Protein 7X4P (pdb70)

CATH classification: 3.30.460.10

Foldseek 3Di:
DPDDLVVLLVLLDQADAPPVCQQPLQQVLLVVLQVVQVVCVPWDWDKAWFDCVLQSLDRYNPDATEIETETEVFAAEDAAPPDDQVLQPHDNGPADQVRVVVSSVVSLCVRANPVQWDAAFAFIFGDHPPSPHTHTYGYWYKYFYCHVVVDSHNVDGQIWTWHATPVRHIDIGRRVLLNVLSVVLCVVQVNVLSSLLSSLVVLQVVCVVVVLDDDPLCDSQLSSQLSSPPDSCLRNVDDGPVSSLVVSLVVLLVCLVVVVLQCRPRSSSPGRSADDPRSDHSVNVNVSSVSSCVVVPPVQDDVNDD

Sequence (306 aa):
SKFSESTLSGWTKPASVTEEDRIENTISMIKSAIKNDNNFDNLVYEVFVQGSYGNNTNVRTNSDIDVNIMLTSTFYSKYPEGKTNSDYGFTDGTITYNEYKNLILTALTNKFGTGNVTVGNKSIKITSNSYRVEADCIPSLLYRNYEYENSSSPNNYIEGIKYFASDNTSVVNYPKVHINNGIEKNNQTHKNYKRLVRVIKRLRNKMTAENHFTNENITSFLIECLIWNVPNNYINDYDTWDETIKQTLIFIKSSINDNSYKNWTEVSGMFYLFHNNRKWTSDDVSSFVNSLWSFMEYLEHHHHHH

InterPro domains:
  IPR006116 2-5OAS/ClassI-CCAase, nucleotidyltransferase domain [cd05400] (22-182)
  IPR043519 Nucleotidyltransferase superfamily [G3DSA:3.30.460.10] (17-146)
  IPR043519 Nucleotidyltransferase superfamily [SSF81301] (21-82)
  IPR058909 cGAS/DncV-like nucleotidyltransferase, C-terminal helical domain [PF26305] (181-297)

Solvent-accessible surface area: 15488 Å² total; per-residue (Å²): 48,97,32,63,66,93,51,0,46,30,57,6,129,87,15,88,91,96,64,157,58,31,58,118,20,1,26,55,39,0,99,28,8,0,123,103,22,115,98,5,95,143,33,90,53,64,13,29,20,23,31,28,28,19,5,99,0,16,19,126,46,135,20,51,0,37,0,0,0,0,0,23,54,9,43,52,32,88,37,19,173,77,106,80,42,91,84,15,70,50,97,137,36,121,22,76,17,94,93,0,24,76,44,0,36,69,2,0,46,119,43,10,28,111,71,56,22,86,73,32,69,111,27,0,77,0,46,2,138,105,87,116,0,70,0,30,0,8,2,0,2,8,24,33,7,1,69,120,108,115,7,100,55,59,135,70,55,33,45,1,2,41,13,55,2,64,84,118,74,69,20,36,55,6,14,62,33,14,26,92,36,1,77,95,16,23,111,85,0,136,133,36,0,13,79,0,0,14,0,4,5,45,0,39,50,55,0,58,76,91,138,74,34,80,38,139,43,5,35,41,76,0,0,8,0,3,2,52,25,0,52,41,66,54,4,60,93,69,146,56,32,32,52,5,0,64,34,0,4,75,36,5,108,57,4,17,104,89,81,46,24,119,113,23,29,11,0,4,23,26,75,119,0,19,86,145,130,49,119,15,72,27,109,19,0,28,49,3,3,71,18,0,78,56,10,0,28,24,141,119,60,144,135,143,130,181

B-factor: mean 18.98, std 13.13, range [3.97, 103.16]

Radius of gyration: 21.41 Å; Cα contacts (8 Å, |Δi|>4): 470; chains: 1; bounding box: 50×54×54 Å

Secondary structure (DSSP, 8-state):
--S-HHHHHHTTSPPP-TTSSHHHHHHHHHHHHHHT-GGGTT--EEEEEEHHHHHT----TTSPEEEEEEEEEEEEEE--TT--GGGGT--S-SS-HHHHHHHHHHHHHHHH-GGGEEE-SS-EEEEETTTTEEEEEEEEEEEEE-TTTT--STT--EEEEEEE-TT--EEEE-HHHHHHHHHHHHHHTTTHHHHHHHHHHHHHHHHHHTTS---TT--HHHHHHHHHTS-THHHHS-S-HHHHHHHHHHHHHHHHHTSGGGGPBPTTSSSBSS-TTSSS-HHHHHHHHHHHHHHHTSSPPGGG--

Nearest PDB structures (foldseek):
  7x4p-assembly1_A  TM=1.003E+00  e=6.852E-59  Enterococcus faecalis
  7x4g-assembly1_A  TM=9.452E-01  e=1.200E-32  Cecembia lonarensis
  7x4t-assembly2_B  TM=9.455E-01  e=2.014E-26  Legionella pneumophila
  7x4f-assembly1_A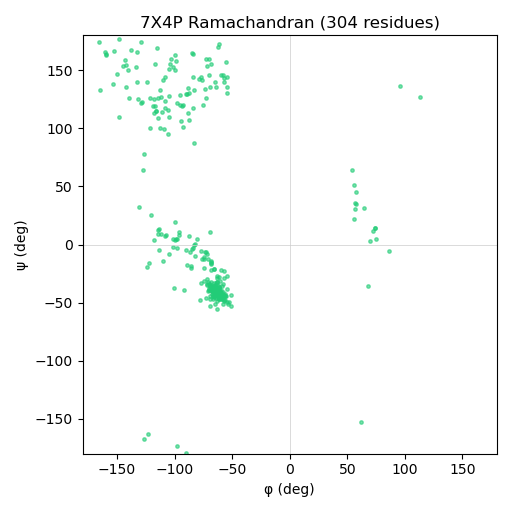  TM=9.515E-01  e=3.283E-26  Legionella pneumophila
  6e0n-assembly1_A  TM=8.985E-01  e=2.908E-23  Elizabethkingia meningoseptica ATCC 13253 = NBRC 12535

Structure (mmCIF, N/CA/C/O backbone):
data_7X4P
#
_entry.id   7X4P
#
_cell.length_a   41.332
_cell.length_b   56.777
_cell.length_c   64.780
_cell.angle_alpha   90.000
_cell.angle_beta   97.242
_cell.angle_gamma   90.000
#
_symmetry.space_group_name_H-M   'P 1 21 1'
#
loop_
_entity.id
_entity.type
_entity.pdbx_description
1 polymer EfCdnE
2 non-polymer "URIDINE 5'-TRIPHOSPHATE"
3 non-polymer "URIDINE-5'-MONOPHOSPHATE"
4 non-polymer 'MAGNESIUM ION'
5 water water
#
loop_
_atom_site.group_PDB
_atom_site.id
_atom_site.type_symbol
_atom_site.label_atom_id
_atom_site.label_alt_id
_atom_site.label_comp_id
_atom_site.label_asym_id
_atom_site.label_entity_id
_atom_site.label_seq_id
_atom_site.pdbx_PDB_ins_code
_atom_site.Cartn_x
_atom_site.Cartn_y
_atom_site.Cartn_z
_atom_site.occupancy
_atom_site.B_iso_or_equiv
_atom_site.auth_seq_id
_atom_site.auth_comp_id
_atom_site.auth_asym_id
_atom_site.auth_atom_id
_atom_site.pdbx_PDB_model_num
ATOM 1 N N . SER A 1 2 ? -17.23371 -9.25066 -0.73411 1.000 26.97015 2 SER A N 1
ATOM 2 C CA . SER A 1 2 ? -16.56759 -10.05096 0.28885 1.000 12.67297 2 SER A CA 1
ATOM 3 C C . SER A 1 2 ? -17.54446 -11.06764 0.90699 1.000 20.48109 2 SER A C 1
ATOM 4 O O . SER A 1 2 ? -18.74190 -11.08641 0.60637 1.000 26.91089 2 SER A O 1
ATOM 7 N N . LYS A 1 3 ? -17.02938 -11.88134 1.81710 1.000 19.11995 3 LYS A N 1
ATOM 8 C CA . LYS A 1 3 ? -17.89454 -12.82694 2.49227 1.000 16.45282 3 LYS A CA 1
ATOM 9 C C . LYS A 1 3 ? -18.64653 -12.23535 3.68581 1.000 19.16002 3 LYS A C 1
ATOM 10 O O . LYS A 1 3 ? -19.43438 -12.96079 4.32645 1.000 20.85590 3 LYS A O 1
ATOM 16 N N . PHE A 1 4 ? -18.46429 -10.95997 4.00897 1.000 17.58254 4 PHE A N 1
ATOM 17 C CA . PHE A 1 4 ? -19.15085 -10.37132 5.15253 1.000 16.09992 4 PHE A CA 1
ATOM 18 C C . PHE A 1 4 ? -20.20725 -9.38187 4.70973 1.000 19.70101 4 PHE A C 1
ATOM 19 O O . PHE A 1 4 ? -20.00375 -8.62021 3.75757 1.000 19.77711 4 PHE A O 1
ATOM 27 N N . SER A 1 5 ? -21.33067 -9.39381 5.41981 1.000 20.13820 5 SER A N 1
ATOM 28 C CA . SER A 1 5 ? -22.41006 -8.47676 5.11383 1.000 22.84331 5 SER A CA 1
ATOM 29 C C . SER A 1 5 ? -22.02819 -7.04752 5.47542 1.000 18.34120 5 SER A C 1
ATOM 30 O O . SER A 1 5 ? -21.13065 -6.77896 6.27725 1.000 15.39967 5 SER A O 1
ATOM 33 N N . GLU A 1 6 ? -22.74225 -6.11690 4.86860 1.000 19.12396 6 GLU A N 1
ATOM 34 C CA . GLU A 1 6 ? -22.51972 -4.71726 5.15026 1.000 16.97651 6 GLU A CA 1
ATOM 35 C C . GLU A 1 6 ? -22.84409 -4.39313 6.60570 1.000 14.86176 6 GLU A C 1
ATOM 36 O O . GLU A 1 6 ? -22.14721 -3.59691 7.24741 1.000 16.78780 6 GLU A O 1
ATOM 42 N N . SER A 1 7 ? -23.85309 -5.06092 7.17674 1.000 18.05560 7 SER A N 1
ATOM 43 C CA . SER A 1 7 ? -24.15784 -4.87156 8.59370 1.000 15.03728 7 SER A CA 1
ATOM 44 C C . SER A 1 7 ? -23.00596 -5.33711 9.49117 1.000 15.17644 7 SER A C 1
ATOM 45 O O . SER A 1 7 ? -22.65906 -4.66951 10.48363 1.000 14.96218 7 SER A O 1
ATOM 48 N N . THR A 1 8 ? -22.41254 -6.49218 9.16730 1.000 14.14933 8 THR A N 1
ATOM 49 C CA . THR A 1 8 ? -21.29163 -7.01792 9.94701 1.000 14.24378 8 THR A CA 1
ATOM 50 C C . THR A 1 8 ? -20.09034 -6.08315 9.88191 1.000 9.88632 8 THR A C 1
ATOM 51 O O . THR A 1 8 ? -19.49285 -5.72109 10.91208 1.000 11.66372 8 THR A O 1
ATOM 55 N N . LEU A 1 9 ? -19.73116 -5.67108 8.66839 1.000 11.38023 9 LEU A N 1
ATOM 56 C CA . LEU A 1 9 ? -18.60878 -4.75103 8.51019 1.000 10.09191 9 LEU A CA 1
ATOM 57 C C . LEU A 1 9 ? -18.85298 -3.45668 9.27063 1.000 9.69591 9 LEU A C 1
ATOM 58 O O . LEU A 1 9 ? -17.96702 -2.94286 9.98257 1.000 11.23039 9 LEU A O 1
ATOM 63 N N . SER A 1 10 ? -20.06181 -2.90345 9.14844 1.000 11.77474 10 SER A N 1
ATOM 64 C CA . SER A 1 10 ? -20.33245 -1.66203 9.86588 1.000 15.44372 10 SER A CA 1
ATOM 65 C C . SER A 1 10 ? -20.21185 -1.83897 11.36915 1.000 11.63697 10 SER A C 1
ATOM 66 O O . SER A 1 10 ? -19.65955 -0.97228 12.06129 1.000 12.76154 10 SER A O 1
ATOM 70 N N . GLY A 1 11 ? -20.71515 -2.95116 11.91250 1.000 12.85712 11 GLY A N 1
ATOM 71 C CA . GLY A 1 11 ? -20.50575 -3.19897 13.32942 1.000 12.85403 11 GLY A CA 1
ATOM 72 C C . GLY A 1 11 ? -19.03791 -3.14871 13.70586 1.000 11.64143 11 GLY A C 1
ATOM 73 O O . GLY A 1 11 ? -18.66488 -2.59288 14.74094 1.000 11.26364 11 GLY A O 1
ATOM 74 N N . TRP A 1 12 ? -18.17757 -3.67205 12.83152 1.000 8.89887 12 TRP A N 1
ATOM 75 C CA . TRP A 1 12 ? -16.74720 -3.66784 13.11274 1.000 8.66709 12 TRP A CA 1
ATOM 76 C C . TRP A 1 12 ? -16.08307 -2.31008 12.89616 1.000 7.13223 12 TRP A C 1
ATOM 77 O O . TRP A 1 12 ? -14.88639 -2.18978 13.17110 1.000 8.42256 12 TRP A O 1
ATOM 88 N N . THR A 1 13 ? -16.80959 -1.31078 12.37811 1.000 8.02980 13 THR A N 1
ATOM 89 C CA . THR A 1 13 ? -16.27155 0.05944 12.36575 1.000 8.91864 13 THR A CA 1
ATOM 90 C C . THR A 1 13 ? -16.54936 0.83498 13.64351 1.000 11.10786 13 THR A C 1
ATOM 91 O O . THR A 1 13 ? -16.05574 1.96423 13.77092 1.000 9.58555 13 THR A O 1
ATOM 95 N N . LYS A 1 14 ? -17.33954 0.29215 14.57003 1.000 11.32018 14 LYS A N 1
ATOM 96 C CA . LYS A 1 14 ? -17.81071 1.09424 15.68978 1.000 11.13370 14 LYS A CA 1
ATOM 97 C C . LYS A 1 14 ? -16.67143 1.41703 16.65205 1.000 7.92470 14 LYS A C 1
ATOM 98 O O . LYS A 1 14 ? -15.78420 0.59989 16.88700 1.000 9.56785 14 LYS A O 1
ATOM 105 N N . PRO A 1 15 ? -16.69842 2.59324 17.26726 1.000 10.93373 15 PRO A N 1
ATOM 106 C CA . PRO A 1 15 ? -15.78544 2.83989 18.38144 1.000 11.33685 15 PRO A CA 1
ATOM 107 C C . PRO A 1 15 ? -16.02716 1.79799 19.46058 1.000 10.74500 15 PRO A C 1
ATOM 108 O O . PRO A 1 15 ? -17.15597 1.34821 19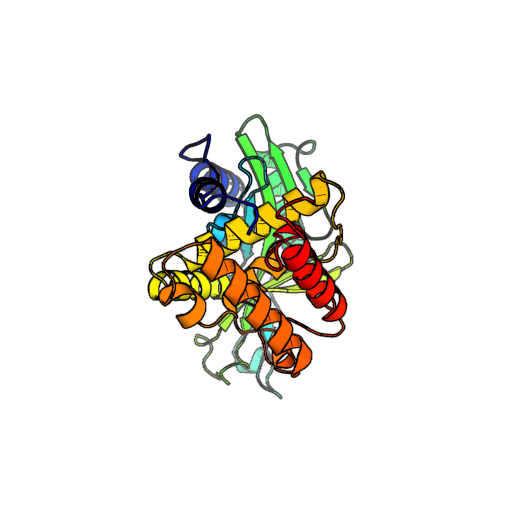.66825 1.000 11.59033 15 PRO A O 1
ATOM 112 N N . ALA A 1 16 ? -14.95408 1.40843 20.14789 1.000 12.27224 16 ALA A N 1
ATOM 113 C CA . ALA A 1 16 ? -15.13108 0.54581 21.30697 1.000 12.66701 16 ALA A CA 1
ATOM 114 C C . ALA A 1 16 ? -16.06099 1.20741 22.31899 1.000 14.65777 16 ALA A C 1
ATOM 115 O O . ALA A 1 16 ? -15.97548 2.41604 22.56521 1.000 15.77683 16 ALA A O 1
ATOM 117 N N . SER A 1 17 ? -16.94113 0.40293 22.92290 1.000 14.93766 17 SER A N 1
ATOM 118 C CA . SER A 1 17 ? -17.80619 0.91476 23.97791 1.000 15.73714 17 SER A CA 1
ATOM 119 C C . SER A 1 17 ? -16.96496 1.44661 25.12544 1.000 18.28585 17 SER A C 1
ATOM 120 O O . SER A 1 17 ? -15.88791 0.92514 25.42629 1.000 18.56003 17 SER A O 1
ATOM 123 N N . VAL A 1 18 ? -17.46180 2.49680 25.76468 1.000 23.94823 18 VAL A N 1
ATOM 124 C CA . VAL A 1 18 ? -16.79827 3.00107 26.95586 1.000 28.15675 18 VAL A CA 1
ATOM 125 C C . VAL A 1 18 ? -17.63607 2.59411 28.15575 1.000 33.32178 18 VAL A C 1
ATOM 126 O O . VAL A 1 18 ? -18.58400 3.29594 28.52229 1.000 48.75638 18 VAL A O 1
ATOM 130 N N . THR A 1 19 ? -17.29034 1.46557 28.78634 1.000 46.51902 19 THR A N 1
ATOM 131 C CA . THR A 1 19 ? -18.04495 1.01647 29.96088 1.000 54.75624 19 THR A CA 1
ATOM 132 C C . THR A 1 19 ? -17.84980 1.91904 31.20050 1.000 55.50903 19 THR A C 1
ATOM 133 O O . THR A 1 19 ? -18.34437 1.50752 32.25418 1.000 48.82279 19 THR A O 1
ATOM 137 N N . GLU A 1 20 ? -17.23328 3.10455 31.12562 1.000 66.47281 20 GLU A N 1
ATOM 138 C CA . GLU A 1 20 ? -16.99753 3.93441 32.29791 1.000 74.67065 20 GLU A CA 1
ATOM 139 C C . GLU A 1 20 ? -17.56046 5.34663 32.21741 1.000 78.23543 20 GLU A C 1
ATOM 140 O O . GLU A 1 20 ? -17.69455 5.98452 33.26798 1.000 87.99401 20 GLU A O 1
ATOM 146 N N . GLU A 1 21 ? -17.86000 5.86014 31.01747 1.000 72.08980 21 GLU A N 1
ATOM 147 C CA . GLU A 1 21 ? -18.35799 7.21893 30.77337 1.000 69.47914 21 GLU A CA 1
ATOM 148 C C . GLU A 1 21 ? -17.31137 8.28584 31.07641 1.000 68.33770 21 GLU A C 1
ATOM 149 O O . GLU A 1 21 ? -17.23787 9.30505 30.38416 1.000 69.83918 21 GLU A O 1
ATOM 155 N N . ASP A 1 22 ? -16.49403 8.06301 32.10075 1.000 57.03912 22 ASP A N 1
ATOM 156 C CA . ASP A 1 22 ? -15.50807 9.04134 32.53570 1.000 68.95952 22 ASP A CA 1
ATOM 157 C C . ASP A 1 22 ? -14.14343 8.38939 32.70527 1.000 57.42888 22 ASP A C 1
ATOM 158 O O . ASP A 1 22 ? -13.36626 8.78161 33.57792 1.000 47.26140 22 ASP A O 1
ATOM 163 N N . ARG A 1 23 ? -13.83977 7.38051 31.88876 1.000 49.04159 23 ARG A N 1
ATOM 164 C CA . ARG A 1 23 ? -12.58540 6.65941 32.07141 1.000 34.21541 23 ARG A CA 1
ATOM 165 C C . ARG A 1 23 ? -11.38748 7.53057 31.71612 1.000 38.11422 23 ARG A C 1
ATOM 166 O O . ARG A 1 23 ? -10.44965 7.65493 32.50842 1.000 34.01059 23 ARG A O 1
ATOM 174 N N . ILE A 1 24 ? -11.39222 8.12363 30.51801 1.000 32.32003 24 ILE A N 1
ATOM 175 C CA . ILE A 1 24 ? -10.33290 9.06038 30.14272 1.000 30.06926 24 ILE A CA 1
ATOM 176 C C . ILE A 1 24 ? -10.22884 10.16857 31.17562 1.000 35.90667 24 ILE A C 1
ATOM 177 O O . ILE A 1 24 ? -9.12926 10.53656 31.61522 1.000 41.37620 24 ILE A O 1
ATOM 182 N N . GLU A 1 25 ? -11.37861 10.70074 31.59147 1.000 24.84824 25 GLU A N 1
ATOM 183 C CA . GLU A 1 25 ? -11.41449 11.81660 32.53205 1.000 39.02435 25 GLU A CA 1
ATOM 184 C C . GLU A 1 25 ? -10.82285 11.42990 33.87978 1.000 27.43076 25 GLU A C 1
ATOM 185 O O . GLU A 1 25 ? -9.91183 12.09617 34.38739 1.000 31.15864 25 GLU A O 1
ATOM 191 N N . ASN A 1 26 ? -11.34978 10.36233 34.48564 1.000 32.60696 26 ASN A N 1
ATOM 192 C CA . ASN A 1 26 ? -10.83761 9.89413 35.76927 1.000 29.01249 26 ASN A CA 1
ATOM 193 C C . ASN A 1 26 ? -9.35778 9.54071 35.68476 1.000 35.94176 26 ASN A C 1
ATOM 194 O O . ASN A 1 26 ? -8.59005 9.84127 36.60437 1.000 27.91067 26 ASN A O 1
ATOM 199 N N . THR A 1 27 ? -8.93760 8.88523 34.60147 1.000 24.39300 27 THR A N 1
ATOM 200 C CA . THR A 1 27 ? -7.54446 8.45895 34.49816 1.000 17.68059 27 THR A CA 1
ATOM 201 C C . THR A 1 27 ? -6.60709 9.65802 34.43933 1.000 19.29167 27 THR A C 1
ATOM 202 O O . THR A 1 27 ? -5.61819 9.72833 35.19500 1.000 21.02796 27 THR A O 1
ATOM 206 N N . ILE A 1 28 ? -6.89280 10.60672 33.53906 1.000 17.90600 28 ILE A N 1
ATOM 207 C CA . ILE A 1 28 ? -6.08002 11.81867 33.48230 1.000 17.26165 28 ILE A CA 1
ATOM 208 C C . ILE A 1 28 ? -6.08617 12.50762 34.83560 1.000 17.33008 28 ILE A C 1
ATOM 209 O O . ILE A 1 28 ? -5.04235 12.96218 35.32189 1.000 16.87029 28 ILE A O 1
ATOM 214 N N . SER A 1 29 ? -7.26070 12.58727 35.47228 1.000 16.58258 29 SER A N 1
ATOM 215 C CA . SER A 1 29 ? -7.38413 13.35653 36.70774 1.000 17.34598 29 SER A CA 1
ATOM 216 C C . SER A 1 29 ? -6.60980 12.71658 37.85970 1.000 21.84713 29 SER A C 1
ATOM 217 O O . SER A 1 29 ? -5.93652 13.42045 38.62534 1.000 16.40089 29 SER A O 1
ATOM 220 N N . MET A 1 30 ? -6.64765 11.38712 37.97171 1.000 17.56784 30 MET A N 1
ATOM 221 C CA . MET A 1 30 ? -5.91609 10.69283 39.02571 1.000 21.13734 30 MET A CA 1
ATOM 222 C C . MET A 1 30 ? -4.40921 10.81126 38.82729 1.000 15.60941 30 MET A C 1
ATOM 223 O O . MET A 1 30 ? -3.65514 11.01027 39.79463 1.000 15.14527 30 MET A O 1
ATOM 228 N N . ILE A 1 31 ? -3.94556 10.66436 37.58810 1.000 13.48750 31 ILE A N 1
ATOM 229 C CA . ILE A 1 31 ? -2.51055 10.80261 37.33957 1.000 11.96121 31 ILE A CA 1
ATOM 230 C C . ILE A 1 31 ? -2.05255 12.23677 37.60001 1.000 13.29915 31 ILE A C 1
ATOM 231 O O . ILE A 1 31 ? -1.01625 12.47034 38.25123 1.000 11.21843 31 ILE A O 1
ATOM 236 N N . LYS A 1 32 ? -2.82719 13.22070 37.11660 1.000 15.29759 32 LYS A N 1
ATOM 237 C CA . LYS A 1 32 ? -2.52929 14.61500 37.42671 1.000 12.96505 32 LYS A CA 1
ATOM 238 C C . LYS A 1 32 ? -2.47798 14.84054 38.92268 1.000 13.37688 32 LYS A C 1
ATOM 239 O O . LYS A 1 32 ? -1.61665 15.57420 39.41263 1.000 13.32673 32 LYS A O 1
ATOM 245 N N . SER A 1 33 ? -3.41416 14.25123 39.66274 1.000 13.04817 33 SER A N 1
ATOM 246 C CA . SER A 1 33 ? -3.45136 14.45735 41.10644 1.000 14.70620 33 SER A CA 1
ATOM 247 C C . SER A 1 33 ? -2.20185 13.89780 41.76512 1.000 14.98063 33 SER A C 1
ATOM 248 O O . SER A 1 33 ? -1.66308 14.49445 42.70540 1.000 11.88639 33 SER A O 1
ATOM 252 N N . ALA A 1 34 ? -1.72240 12.74699 41.28449 1.000 13.31824 34 ALA A N 1
ATOM 253 C CA . ALA A 1 34 ? -0.48949 12.18039 41.81804 1.000 10.88428 34 ALA A CA 1
ATOM 254 C C . ALA A 1 34 ? 0.67421 13.15402 41.67909 1.000 9.58378 34 ALA A C 1
ATOM 255 O O . ALA A 1 34 ? 1.51679 13.25783 42.57847 1.000 11.02722 34 ALA A O 1
ATOM 257 N N . ILE A 1 35 ? 0.74925 13.84415 40.53841 1.000 9.89010 35 ILE A N 1
ATOM 258 C CA . ILE A 1 35 ? 1.87183 14.75305 40.29419 1.000 8.29529 35 ILE A CA 1
ATOM 259 C C . ILE A 1 35 ? 1.68179 16.07448 41.04672 1.000 9.98968 35 ILE A C 1
ATOM 260 O O . ILE A 1 35 ? 2.60678 16.59626 41.68127 1.000 11.41365 35 ILE A O 1
ATOM 265 N N . LYS A 1 36 ? 0.49574 16.66427 40.95508 1.000 9.58531 36 LYS A N 1
ATOM 266 C CA . LYS A 1 36 ? 0.30287 17.99901 41.51894 1.000 12.48533 36 LYS A CA 1
ATOM 267 C C . LYS A 1 36 ? 0.49097 18.00425 43.02639 1.000 14.04729 36 LYS A C 1
ATOM 268 O O . LYS A 1 36 ? 0.98825 18.98518 43.58668 1.000 13.22161 36 LYS A O 1
ATOM 274 N N . ASN A 1 37 ? 0.14573 16.91757 43.70824 1.000 9.63441 37 ASN A N 1
ATOM 275 C CA . ASN A 1 37 ? 0.29985 16.92174 45.15169 1.000 11.94220 37 ASN A CA 1
ATOM 276 C C . ASN A 1 37 ? 1.69780 16.53941 45.59644 1.000 10.02954 37 ASN A C 1
ATOM 277 O O . ASN A 1 37 ? 1.99340 16.61648 46.77866 1.000 9.81342 37 ASN A O 1
ATOM 282 N N . ASP A 1 38 ? 2.57570 16.18205 44.67337 1.000 8.71870 38 ASP A N 1
ATOM 283 C CA . ASP A 1 38 ? 3.96755 15.87454 44.99284 1.000 8.06388 38 ASP A CA 1
ATOM 284 C C . ASP A 1 38 ? 4.78181 17.16914 44.93573 1.000 9.40724 38 ASP A C 1
ATOM 285 O O . ASP A 1 38 ? 4.97900 17.74645 43.85772 1.000 8.72231 38 ASP A O 1
ATOM 290 N N . ASN A 1 39 ? 5.28442 17.61363 46.09352 1.000 9.91024 39 ASN A N 1
ATOM 291 C CA . ASN A 1 39 ? 5.98010 18.89883 46.13939 1.000 10.59282 39 ASN A CA 1
ATOM 292 C C . ASN A 1 39 ? 7.19681 18.92925 45.23084 1.000 9.78018 39 ASN A C 1
ATOM 293 O O . ASN A 1 39 ? 7.64846 20.02027 44.85292 1.000 9.27404 39 ASN A O 1
ATOM 298 N N . ASN A 1 40 ? 7.74867 17.77001 44.87168 1.000 9.28048 40 ASN A N 1
ATOM 299 C CA . ASN A 1 40 ? 8.95678 17.80810 44.06070 1.000 9.14307 40 ASN A CA 1
ATOM 300 C C . ASN A 1 40 ? 8.68101 18.19893 42.61352 1.000 8.95584 40 ASN A C 1
ATOM 301 O O . ASN A 1 40 ? 9.62967 18.45293 41.85620 1.000 12.23493 40 ASN A O 1
ATOM 306 N N . PHE A 1 41 ? 7.41151 18.31751 42.22615 1.000 8.93575 41 PHE A N 1
ATOM 307 C CA . PHE A 1 41 ? 7.04074 18.83460 40.91807 1.000 8.80366 41 PHE A CA 1
ATOM 308 C C . PHE A 1 41 ? 6.63796 20.30554 40.95892 1.000 7.96974 41 PHE A C 1
ATOM 309 O O . PHE A 1 41 ? 6.26549 20.86192 39.92578 1.000 9.88689 41 PHE A O 1
ATOM 317 N N . ASP A 1 42 ? 6.76451 20.96104 42.11347 1.000 9.30800 42 ASP A N 1
ATOM 318 C CA . ASP A 1 42 ? 6.19898 22.30152 42.26186 1.000 9.60084 42 ASP A CA 1
ATOM 319 C C . ASP A 1 42 ? 6.80293 23.30467 41.28504 1.000 9.58833 42 ASP A C 1
ATOM 320 O O . ASP A 1 42 ? 6.09179 24.18683 40.79123 1.000 11.21223 42 ASP A O 1
ATOM 325 N N . ASN A 1 43 ? 8.09041 23.19413 40.99537 1.000 9.02344 43 ASN A N 1
ATOM 326 C CA . ASN A 1 43 ? 8.72647 24.14720 40.10186 1.000 8.59982 43 ASN A CA 1
ATOM 327 C C . ASN A 1 43 ? 8.79023 23.65181 38.67647 1.000 11.78229 43 ASN A C 1
ATOM 328 O O . ASN A 1 43 ? 9.45756 24.29217 37.85436 1.000 16.02954 43 ASN A O 1
ATOM 333 N N . LEU A 1 44 ? 8.10216 22.55410 38.34793 1.000 9.36068 44 LEU A N 1
ATOM 334 C CA . LEU A 1 44 ? 8.14827 22.00273 37.00257 1.000 10.03455 44 LEU A CA 1
ATOM 335 C C . LEU A 1 44 ? 6.86667 22.32069 36.24904 1.000 11.07389 44 LEU A C 1
ATOM 336 O O . LEU A 1 44 ? 5.79355 22.48551 36.83431 1.000 12.42159 44 LEU A O 1
ATOM 341 N N . VAL A 1 45 ? 6.99501 22.42345 34.92822 1.000 11.15863 45 VAL A N 1
ATOM 342 C CA . VAL A 1 45 ? 5.85828 22.58001 34.03674 1.000 9.73938 45 VAL A CA 1
ATOM 343 C C . VAL A 1 45 ? 5.74884 21.30753 33.21046 1.000 11.70923 45 VAL A C 1
ATOM 344 O O . VAL A 1 45 ? 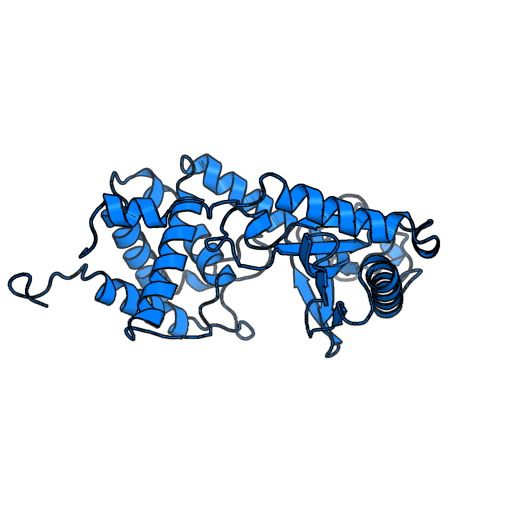6.75919 20.78745 32.73633 1.000 10.77828 45 VAL A O 1
ATOM 348 N N . TYR A 1 46 ? 4.54223 20.76691 33.10671 1.000 11.09966 46 TYR A N 1
ATOM 349 C CA . TYR A 1 46 ? 4.36138 19.44037 32.52248 1.000 9.13768 46 TYR A CA 1
ATOM 350 C C . TYR A 1 46 ? 2.90865 19.31217 32.08466 1.000 11.11985 46 TYR A C 1
ATOM 351 O O . TYR A 1 46 ? 2.04353 20.07120 32.51740 1.000 11.95623 46 TYR A O 1
ATOM 360 N N . GLU A 1 47 ? 2.65367 18.32234 31.22979 1.000 9.09838 47 GLU A N 1
ATOM 361 C CA . GLU A 1 47 ? 1.31989 18.05545 30.70615 1.000 9.92090 47 GLU A CA 1
ATOM 362 C C . GLU A 1 47 ? 1.01358 16.57657 30.80948 1.000 10.83466 47 GLU A C 1
ATOM 363 O O . GLU A 1 47 ? 1.88166 15.74291 30.57096 1.000 13.81714 47 GLU A O 1
ATOM 369 N N . VAL A 1 48 ? -0.21872 16.25596 31.17166 1.000 11.13091 48 VAL A N 1
ATOM 370 C CA . VAL A 1 48 ? -0.70025 14.88245 31.20903 1.000 9.45636 48 VAL A CA 1
ATOM 371 C C . VAL A 1 48 ? -1.71918 14.75370 30.09392 1.000 10.51317 48 VAL A C 1
ATOM 372 O O . VAL A 1 48 ? -2.78185 15.39041 30.15542 1.000 12.79680 48 VAL A O 1
ATOM 376 N N . PHE A 1 49 ? -1.42213 13.94559 29.07601 1.000 9.93424 49 PHE A N 1
ATOM 377 C CA . PHE A 1 49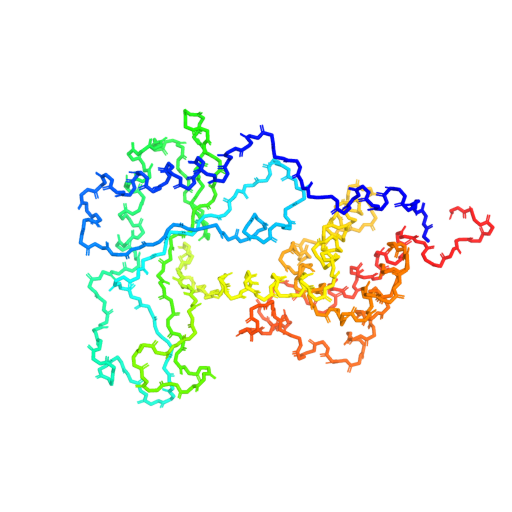 ? -2.37159 13.85486 27.96837 1.000 10.10613 49 PHE A CA 1
ATOM 378 C C . PHE A 1 49 ? -2.43801 12.43717 27.41789 1.000 11.61434 49 PHE A C 1
ATOM 379 O O . PHE A 1 49 ? -1.53347 11.63031 27.60626 1.000 10.69259 49 PHE A O 1
ATOM 387 N N . VAL A 1 50 ? -3.53780 12.13201 26.74549 1.000 8.79746 50 VAL A N 1
ATOM 388 C CA . VAL A 1 50 ? -3.76649 10.80314 26.19153 1.000 8.69301 50 VAL A CA 1
ATOM 389 C C . VAL A 1 50 ? -3.17671 10.70904 24.79033 1.000 11.03475 50 VAL A C 1
ATOM 390 O O . VAL A 1 50 ? -3.39087 11.58808 23.94516 1.000 11.50077 50 VAL A O 1
ATOM 394 N N . GLN A 1 51 ? -2.46939 9.61610 24.52608 1.000 8.94581 51 GLN A N 1
ATOM 395 C CA . GLN A 1 51 ? -1.93898 9.35784 23.18641 1.000 9.80478 51 GLN A CA 1
ATOM 396 C C . GLN A 1 51 ? -2.39964 7.97557 22.74416 1.000 7.30561 51 GLN A C 1
ATOM 397 O O . GLN A 1 51 ? -3.31933 7.40949 23.34644 1.000 10.12821 51 GLN A O 1
ATOM 403 N N . GLY A 1 52 ? -1.81117 7.44797 21.67160 1.000 9.17993 52 GLY A N 1
ATOM 404 C CA . GLY A 1 52 ? -2.14781 6.12481 21.16542 1.000 11.47478 52 GLY A CA 1
ATOM 405 C C . GLY A 1 52 ? -3.59886 6.02474 20.72455 1.000 9.40976 52 GLY A C 1
ATOM 406 O O . GLY A 1 52 ? -4.26535 7.01987 20.38415 1.000 9.31849 52 GLY A O 1
ATOM 407 N N . SER A 1 53 ? -4.12461 4.79577 20.79842 1.000 8.64573 53 SER A N 1
ATOM 408 C CA . SER A 1 53 ? -5.42826 4.53937 20.20554 1.000 8.31946 53 SER A CA 1
ATOM 409 C C . SER A 1 53 ? -6.53637 5.29604 20.93220 1.000 9.27142 53 SER A C 1
ATOM 410 O O . SER A 1 53 ? -7.46575 5.78589 20.29157 1.000 9.31623 53 SER A O 1
ATOM 413 N N . TYR A 1 54 ? -6.44970 5.44653 22.25452 1.000 9.06129 54 TYR A N 1
ATOM 414 C CA . TYR A 1 54 ? -7.47925 6.24145 22.91997 1.000 10.63306 54 TYR A CA 1
ATOM 415 C C . TYR A 1 54 ? -7.38492 7.70988 22.54074 1.000 10.02361 54 TYR A C 1
ATOM 416 O O . TYR A 1 54 ? -8.41159 8.38915 22.39895 1.000 11.64383 54 TYR A O 1
ATOM 425 N N . GLY A 1 55 ? -6.17022 8.23997 22.41504 1.000 9.16705 55 GLY A N 1
ATOM 426 C CA . GLY A 1 55 ? -6.07108 9.63757 22.03215 1.000 9.63872 55 GLY A CA 1
ATOM 427 C C . GLY A 1 55 ? -6.52861 9.89668 20.61695 1.000 7.93294 55 GLY A C 1
ATOM 428 O O . GLY A 1 55 ? -6.88190 11.03393 20.28607 1.000 10.64061 55 GLY A O 1
ATOM 429 N N . ASN A 1 56 ? -6.52320 8.86277 19.77178 1.000 7.30601 56 ASN A N 1
ATOM 430 C CA . ASN A 1 56 ? -6.93312 8.98818 18.38824 1.000 8.69538 56 ASN A CA 1
ATOM 431 C C . ASN A 1 56 ? -8.33432 8.46814 18.12785 1.000 9.51248 56 ASN A C 1
ATOM 432 O O . ASN A 1 56 ? -8.80611 8.55487 16.99078 1.000 8.53604 56 ASN A O 1
ATOM 437 N N . ASN A 1 57 ? -9.00672 7.92703 19.14885 1.000 10.01144 57 ASN A N 1
ATOM 438 C CA . ASN A 1 57 ? -10.33215 7.31642 19.00052 1.000 9.93346 57 ASN A CA 1
ATOM 439 C C . ASN A 1 57 ? -10.31024 6.18274 17.98348 1.000 12.35709 57 ASN A C 1
ATOM 440 O O . ASN A 1 57 ? -11.25825 6.00076 17.22126 1.000 13.73983 57 ASN A O 1
ATOM 448 N N . THR A 1 58 ? -9.20344 5.45169 17.93935 1.000 10.24070 58 THR A N 1
ATOM 449 C CA . THR A 1 58 ? -9.07461 4.27140 17.08725 1.000 9.68797 58 THR A CA 1
ATOM 450 C C . THR A 1 58 ? -8.98057 2.97817 17.88369 1.000 11.32042 58 THR A C 1
ATOM 451 O O . THR A 1 58 ? -8.67406 1.91322 17.31643 1.000 11.23897 58 THR A O 1
ATOM 455 N N . ASN A 1 59 ? -9.21473 3.05070 19.18475 1.000 11.16941 59 ASN A N 1
ATOM 456 C CA . ASN A 1 59 ? -9.27039 1.87052 20.01955 1.000 13.01080 59 ASN A CA 1
ATOM 457 C C . ASN A 1 59 ? -10.45136 0.97338 19.61595 1.000 10.01202 59 ASN A C 1
ATOM 458 O O . ASN A 1 59 ? -11.56198 1.45502 19.37943 1.000 12.03291 59 ASN A O 1
ATOM 466 N N . VAL A 1 60 ? -10.20902 -0.33420 19.52887 1.000 9.70096 60 VAL A N 1
ATOM 467 C CA . VAL A 1 60 ? -11.27062 -1.27561 19.16158 1.000 10.25809 60 VAL A CA 1
ATOM 468 C C . VAL A 1 60 ? -11.64614 -2.21681 20.29330 1.000 8.68177 60 VAL A C 1
ATOM 469 O O . VAL A 1 60 ? -12.58242 -3.00208 20.12881 1.000 9.57440 60 VAL A O 1
ATOM 473 N N . ARG A 1 61 ? -10.95341 -2.17465 21.43234 1.000 11.38331 61 ARG A N 1
ATOM 474 C CA . ARG A 1 61 ? -11.27946 -3.05258 22.55680 1.000 8.73276 61 ARG A CA 1
ATOM 475 C C . ARG A 1 61 ? -11.35206 -2.22950 23.82852 1.000 10.38526 61 ARG A C 1
ATOM 476 O O . ARG A 1 61 ? -10.38105 -1.56823 24.19659 1.000 11.72169 61 ARG A O 1
ATOM 484 N N . THR A 1 62 ? -12.48356 -2.32506 24.51581 1.000 10.49911 62 THR A N 1
ATOM 485 C CA . THR A 1 62 ? -12.67395 -1.63066 25.78643 1.000 8.62342 62 THR A CA 1
ATOM 486 C C . THR A 1 62 ? -11.65333 -2.06884 26.82680 1.000 12.57272 62 THR A C 1
ATOM 487 O O . THR A 1 62 ? -11.24539 -1.27473 27.68220 1.000 12.85780 62 THR A O 1
ATOM 491 N N . ASN A 1 63 ? -11.21093 -3.31542 26.76167 1.000 11.16263 63 ASN A N 1
ATOM 492 C CA . ASN A 1 63 ? -10.30370 -3.83070 27.78099 1.000 12.67508 63 ASN A CA 1
ATOM 493 C C . ASN A 1 63 ? -8.88627 -3.29859 27.63056 1.000 18.82293 63 ASN A C 1
ATOM 494 O O . ASN A 1 63 ? -8.08160 -3.48923 28.54450 1.000 21.64222 63 ASN A O 1
ATOM 499 N N . SER A 1 64 ? -8.56257 -2.64010 26.52373 1.000 14.87504 64 SER A N 1
ATOM 500 C CA . SER A 1 64 ? -7.17103 -2.28378 26.26193 1.000 17.97143 64 SER A CA 1
ATOM 501 C C . SER A 1 64 ? -6.71279 -1.14503 27.17089 1.000 16.03061 64 SER A C 1
ATOM 502 O O . SER A 1 64 ? -7.51313 -0.39393 27.72138 1.000 17.24489 64 SER A O 1
ATOM 505 N N . ASP A 1 65 ? -5.39502 -1.01094 27.32502 1.000 19.66830 65 ASP A N 1
ATOM 506 C CA . ASP A 1 65 ? -4.86872 -0.00080 28.23896 1.000 26.06305 65 ASP A CA 1
ATOM 507 C C . ASP A 1 65 ? -4.79021 1.36707 27.56196 1.000 13.88137 65 ASP A C 1
ATOM 508 O O . ASP A 1 65 ? -4.54449 1.45649 26.35401 1.000 20.38127 65 ASP A O 1
ATOM 513 N N . ILE A 1 66 ? -5.04993 2.41631 28.34544 1.000 16.50445 66 ILE A N 1
ATOM 514 C CA . ILE A 1 66 ? -4.95200 3.80448 27.88398 1.000 12.26541 66 ILE A CA 1
ATOM 515 C C . ILE A 1 66 ? -3.49844 4.24346 27.98399 1.000 14.99345 66 ILE A C 1
ATOM 516 O O . ILE A 1 66 ? -2.85816 4.05348 29.02319 1.000 19.14767 66 ILE A O 1
ATOM 521 N N . ASP A 1 67 ? -2.98032 4.87690 26.92927 1.000 10.32054 67 ASP A N 1
ATOM 522 C CA . ASP A 1 67 ? -1.61764 5.40151 26.94945 1.000 8.50042 67 ASP A CA 1
ATOM 523 C C . ASP A 1 67 ? -1.65966 6.85432 27.38725 1.000 13.39236 67 ASP A C 1
ATOM 524 O O . ASP A 1 67 ? -2.28344 7.69107 26.71806 1.000 11.67262 67 ASP A O 1
ATOM 529 N N . VAL A 1 68 ? -0.99090 7.16220 28.50008 1.000 8.05842 68 VAL A N 1
ATOM 530 C CA . VAL A 1 68 ? -0.99962 8.50887 29.06462 1.000 9.74318 68 VAL A CA 1
ATOM 531 C C . VAL A 1 68 ? 0.42415 9.01945 29.06863 1.000 14.10413 68 VAL A C 1
ATOM 532 O O . VAL A 1 68 ? 1.30001 8.42874 29.71404 1.000 15.80690 68 VAL A O 1
ATOM 536 N N . ASN A 1 69 ? 0.66364 10.11290 28.36400 1.000 9.49252 69 ASN A N 1
ATOM 537 C CA . ASN A 1 69 ? 1.9804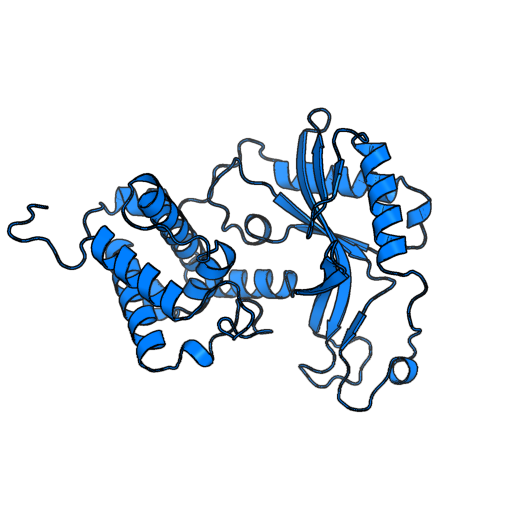1 10.72763 28.34107 1.000 9.88211 69 ASN A CA 1
ATOM 538 C C . ASN A 1 69 ? 2.04926 11.74322 29.47852 1.000 10.64431 69 ASN A C 1
ATOM 539 O O . ASN A 1 69 ? 1.13656 12.56178 29.64317 1.000 11.71250 69 ASN A O 1
ATOM 544 N N . ILE A 1 70 ? 3.09643 11.67305 30.29585 1.000 8.34794 70 ILE A N 1
ATOM 545 C CA . ILE A 1 70 ? 3.34773 12.72313 31.28108 1.000 8.13721 70 ILE A CA 1
ATOM 546 C C . ILE A 1 70 ? 4.58072 13.46155 30.79371 1.000 12.21383 70 ILE A C 1
ATOM 547 O O . ILE A 1 70 ? 5.70078 12.96547 30.94730 1.000 11.05430 70 ILE A O 1
ATOM 552 N N . MET A 1 71 ? 4.37075 14.60754 30.15243 1.000 8.73628 71 MET A N 1
ATOM 553 C CA . MET A 1 71 ? 5.39973 15.27834 29.36952 1.000 10.40884 71 MET A CA 1
ATOM 554 C C . MET A 1 71 ? 5.91651 16.50107 30.11947 1.000 11.80513 71 MET A C 1
ATOM 555 O O . MET A 1 71 ? 5.17498 17.46954 30.32902 1.000 11.64442 71 MET A O 1
ATOM 560 N N . LEU A 1 72 ? 7.20047 16.46705 30.49629 1.000 10.84305 72 LEU A N 1
ATOM 561 C CA . LEU A 1 72 ? 7.86257 17.62547 31.07975 1.000 10.40744 72 LEU A CA 1
ATOM 562 C C . LEU A 1 72 ? 8.12457 18.66765 29.99976 1.000 12.02987 72 LEU A C 1
ATOM 563 O O . LEU A 1 72 ? 8.60615 18.33448 28.90898 1.000 13.37260 72 LEU A O 1
ATOM 568 N N . THR A 1 73 ? 7.81162 19.93387 30.28068 1.000 9.92633 73 THR A N 1
ATOM 569 C CA . THR A 1 73 ? 8.06668 20.97315 29.28688 1.000 10.10303 73 THR A CA 1
ATOM 570 C C . THR A 1 73 ? 8.98365 22.09748 29.77268 1.000 12.16521 73 THR A C 1
ATOM 571 O O . THR A 1 73 ? 9.48448 22.85827 28.94009 1.000 14.86252 73 THR A O 1
ATOM 575 N N . SER A 1 74 ? 9.20268 22.23992 31.08365 1.000 13.50651 74 SER A N 1
ATOM 576 C CA . SER A 1 74 ? 10.13643 23.25954 31.54719 1.000 13.42153 74 SER A CA 1
ATOM 577 C C . SER A 1 74 ? 11.58370 22.85814 31.29453 1.000 15.19143 74 SER A C 1
ATOM 578 O O . SER A 1 74 ? 12.47103 23.72628 31.27612 1.000 17.94177 74 SER A O 1
ATOM 581 N N . THR A 1 75 ? 11.83304 21.56744 31.10477 1.000 13.85299 75 THR A N 1
ATOM 582 C CA . THR A 1 75 ? 13.07613 21.03613 30.57738 1.000 13.53677 75 THR A CA 1
ATOM 583 C C . THR A 1 75 ? 12.72465 20.19570 29.35959 1.000 14.00484 75 THR A C 1
ATOM 584 O O . THR A 1 75 ? 11.71518 19.49150 29.37187 1.000 16.13715 75 THR A O 1
ATOM 588 N N . PHE A 1 76 ? 13.53024 20.28046 28.30241 1.000 13.13039 76 PHE A N 1
ATOM 589 C CA . PHE A 1 76 ? 13.13325 19.67272 27.04339 1.000 13.89147 76 PHE A CA 1
ATOM 590 C C . PHE A 1 76 ? 14.37211 19.29914 26.25160 1.000 12.68416 76 PHE A C 1
ATOM 591 O O . PHE A 1 76 ? 15.48991 19.75038 26.54142 1.000 14.59014 76 PHE A O 1
ATOM 599 N N . TYR A 1 77 ? 14.14397 18.47887 25.22146 1.000 13.36323 77 TYR A N 1
ATOM 600 C CA . TYR A 1 77 ? 15.13070 18.14130 24.20448 1.000 13.41148 77 TYR A CA 1
ATOM 601 C C . TYR A 1 77 ? 14.82869 18.92850 22.94131 1.000 13.60594 77 TYR A C 1
ATOM 602 O O . TYR A 1 77 ? 13.70806 19.40327 22.73950 1.000 13.05353 77 TYR A O 1
ATOM 611 N N . SER A 1 78 ? 15.84609 19.07126 22.08480 1.000 14.39010 78 SER A N 1
ATOM 612 C CA . SER A 1 78 ? 15.70513 19.87075 20.87892 1.000 14.35039 78 SER A CA 1
ATOM 613 C C . SER A 1 78 ? 16.40679 19.20179 19.70936 1.000 14.60577 78 SER A C 1
ATOM 614 O O . SER A 1 78 ? 17.42492 18.52093 19.87177 1.000 15.46055 78 SER A O 1
ATOM 617 N N . LYS A 1 79 ? 15.87741 19.45319 18.51683 1.000 11.49890 79 LYS A N 1
ATOM 618 C CA . LYS A 1 79 ? 16.58030 19.15589 17.27623 1.000 13.30292 79 LYS A CA 1
ATOM 619 C C . LYS A 1 79 ? 16.79737 20.48019 16.56723 1.000 14.84178 79 LYS A C 1
ATOM 620 O O . LYS A 1 79 ? 15.82715 21.17466 16.23252 1.000 13.09028 79 LYS A O 1
ATOM 626 N N . TYR A 1 80 ? 18.05340 20.82772 16.33914 1.000 15.33018 80 TYR A N 1
ATOM 627 C CA . TYR A 1 80 ? 18.39405 22.12122 15.76914 1.000 16.82505 80 TYR A CA 1
ATOM 628 C C . TYR A 1 80 ? 18.77930 22.00534 14.30419 1.000 15.84089 80 TYR A C 1
ATOM 629 O O . TYR A 1 80 ? 19.19770 20.94548 13.83703 1.000 17.47056 80 TYR A O 1
ATOM 638 N N . PRO A 1 81 ? 18.63428 23.08269 13.54249 1.000 18.24568 81 PRO A N 1
ATOM 639 C CA . PRO A 1 81 ? 19.26712 23.13462 12.22042 1.000 21.95203 81 PRO A CA 1
ATOM 640 C C . PRO A 1 81 ? 20.76078 22.88775 12.34764 1.000 19.06270 81 PRO A C 1
ATOM 641 O O . PRO A 1 81 ? 21.36931 23.11755 13.39510 1.000 19.10889 81 PRO A O 1
ATOM 645 N N . GLU A 1 82 ? 21.36210 22.45148 11.24661 1.000 22.34149 82 GLU A N 1
ATOM 646 C CA . GLU A 1 82 ? 22.78432 22.12060 11.25709 1.000 23.96840 82 GLU A CA 1
ATOM 647 C C . GLU A 1 82 ? 23.62938 23.28086 11.76598 1.000 28.81038 82 GLU A C 1
ATOM 648 O O . GLU A 1 82 ? 23.42628 24.44196 11.39447 1.000 24.70081 82 GLU A O 1
ATOM 654 N N . GLY A 1 83 ? 24.57599 22.95089 12.63823 1.000 23.11723 83 GLY A N 1
ATOM 655 C CA . GLY A 1 83 ? 25.52302 23.91321 13.14372 1.000 23.04620 83 GLY A CA 1
ATOM 656 C C . GLY A 1 83 ? 25.06318 24.70603 14.34716 1.000 27.84393 83 GLY A C 1
ATOM 657 O O . GLY A 1 83 ? 25.86217 25.47192 14.89155 1.000 28.05549 83 GLY A O 1
ATOM 658 N N . LYS A 1 84 ? 23.81192 24.55229 14.78497 1.000 19.15107 84 LYS A N 1
ATOM 659 C CA . LYS A 1 84 ? 23.29239 25.30826 15.91433 1.000 19.35396 84 LYS A CA 1
ATOM 660 C C . LYS A 1 84 ? 23.32783 24.46755 17.18216 1.000 20.20882 84 LYS A C 1
ATOM 661 O O . LYS A 1 84 ? 23.23465 23.24025 17.13283 1.000 22.48726 84 LYS A O 1
ATOM 667 N N . THR A 1 85 ? 23.49176 25.14444 18.32121 1.000 19.81019 85 THR A N 1
ATOM 668 C CA . THR A 1 85 ? 23.54487 24.50341 19.63059 1.000 21.21021 85 THR A CA 1
ATOM 669 C C . THR A 1 85 ? 22.57752 25.19260 20.58113 1.000 20.78897 85 THR A C 1
ATOM 670 O O . THR A 1 85 ? 21.97275 26.21494 20.25214 1.000 18.99657 85 THR A O 1
ATOM 674 N N . ASN A 1 86 ? 22.44600 24.61494 21.78383 1.000 18.51295 86 ASN A N 1
ATOM 675 C CA . ASN A 1 86 ? 21.53670 25.16990 22.78566 1.000 21.97237 86 ASN A CA 1
ATOM 676 C C . ASN A 1 86 ? 21.77093 26.66311 23.00085 1.000 22.16108 86 ASN A C 1
ATOM 677 O O . ASN A 1 86 ? 20.81275 27.44489 23.08635 1.000 21.88019 86 ASN A O 1
ATOM 682 N N . SER A 1 87 ? 23.03608 27.07606 23.08017 1.000 23.53857 87 SER A N 1
ATOM 683 C CA . SER A 1 87 ? 23.33908 28.47013 23.39335 1.000 24.30945 87 SER A CA 1
ATOM 684 C C . SER A 1 87 ? 22.87917 29.43189 22.28972 1.000 23.48813 87 SER A C 1
ATOM 685 O O . SER A 1 87 ? 22.67456 30.61863 22.57101 1.000 23.89366 87 SER A O 1
ATOM 688 N N . ASP A 1 88 ? 22.68214 28.94883 21.05222 1.000 20.91172 88 ASP A N 1
ATOM 689 C CA . ASP A 1 88 ? 22.13301 29.80550 20.00609 1.000 17.45260 88 ASP A CA 1
ATOM 690 C C . ASP A 1 88 ? 20.68091 30.17869 20.26722 1.000 27.31246 88 ASP A C 1
ATOM 691 O O . ASP A 1 88 ? 20.17686 31.11873 19.64147 1.000 27.66955 88 ASP A O 1
ATOM 696 N N . TYR A 1 89 ? 19.99694 29.44838 21.15099 1.000 22.71825 89 TYR A N 1
ATOM 697 C CA . TYR A 1 89 ? 18.60477 29.70119 21.48629 1.000 20.84491 89 TYR A CA 1
ATOM 698 C C . TYR A 1 89 ? 18.45090 30.14099 22.93397 1.000 29.55214 89 TYR A C 1
ATOM 699 O O . TYR A 1 89 ? 17.33021 30.17989 23.45163 1.000 32.36131 89 TYR A O 1
ATOM 708 N N . GLY A 1 90 ? 19.55285 30.47645 23.59625 1.000 26.11997 90 GLY A N 1
ATOM 709 C CA . GLY A 1 90 ? 19.50764 30.88827 24.98134 1.000 28.87957 90 GLY A CA 1
ATOM 710 C C . GLY A 1 90 ? 19.27121 29.78938 25.99195 1.000 28.69574 90 GLY A C 1
ATOM 711 O O . GLY A 1 90 ? 18.98860 30.10304 27.15125 1.000 25.52670 90 GLY A O 1
ATOM 712 N N . PHE A 1 91 ? 19.40062 28.51571 25.61141 1.000 23.97251 91 PHE A N 1
ATOM 713 C CA . PHE A 1 91 ? 19.01153 27.39668 26.46396 1.000 22.87300 91 PHE A CA 1
ATOM 714 C C . PHE A 1 91 ? 20.20740 26.73402 27.13819 1.000 24.36076 91 PHE A C 1
ATOM 715 O O . PHE A 1 91 ? 21.31997 26.71943 26.60181 1.000 23.85801 91 PHE A O 1
ATOM 723 N N . THR A 1 92 ? 19.94897 26.13023 28.30554 1.000 25.15402 92 THR A N 1
ATOM 724 C CA . THR A 1 92 ? 20.91688 25.26096 28.96166 1.000 20.39828 92 THR A CA 1
ATOM 725 C C . THR A 1 92 ? 20.73543 23.82291 28.50374 1.000 31.45957 92 THR A C 1
ATOM 726 O O . THR A 1 92 ? 19.85284 23.50109 27.70611 1.000 27.87889 92 THR A O 1
ATOM 730 N N . ASP A 1 93 ? 21.55927 22.93372 29.04827 1.000 29.03262 93 ASP A N 1
ATOM 731 C CA . ASP A 1 93 ? 21.46176 21.52235 28.71727 1.000 52.12484 93 ASP A CA 1
ATOM 732 C C . ASP A 1 93 ? 20.47286 20.79223 29.61540 1.000 53.68473 93 ASP A C 1
ATOM 733 O O . ASP A 1 93 ? 20.37244 19.56289 29.53888 1.000 61.20148 93 ASP A O 1
ATOM 738 N N . GLY A 1 94 ? 19.73325 21.52381 30.45005 1.000 44.18201 94 GLY A N 1
ATOM 739 C CA . GLY A 1 94 ? 18.67298 20.94227 31.25169 1.000 25.69821 94 GLY A CA 1
ATOM 740 C C . GLY A 1 94 ? 18.94118 20.94391 32.74138 1.000 33.43256 94 GLY A C 1
ATOM 741 O O . GLY A 1 94 ? 19.98529 20.45767 33.18559 1.000 41.10465 94 GLY A O 1
ATOM 742 N N . THR A 1 95 ? 17.99913 21.48236 33.52183 1.000 36.45473 95 THR A N 1
ATOM 743 C CA . THR A 1 95 ? 18.11474 21.51630 34.97731 1.000 49.02193 95 THR A CA 1
ATOM 744 C C . THR A 1 95 ? 17.69570 20.20855 35.64570 1.000 33.33721 95 THR A C 1
ATOM 745 O O . THR A 1 95 ? 17.73371 20.12177 36.87651 1.000 35.70645 95 THR A O 1
ATOM 749 N N . ILE A 1 96 ? 17.28462 19.20777 34.87393 1.000 24.78382 96 ILE A N 1
ATOM 750 C CA . ILE A 1 96 ? 16.91590 17.88925 35.38545 1.000 23.05406 96 ILE A CA 1
ATOM 751 C C . ILE A 1 96 ? 17.15290 16.89306 34.26338 1.000 23.01971 96 ILE A C 1
ATOM 752 O O . ILE A 1 96 ? 16.85168 17.18357 33.10255 1.000 26.69238 96 ILE A O 1
ATOM 757 N N . THR A 1 97 ? 17.70790 15.73029 34.58665 1.000 22.13934 97 THR A N 1
ATOM 758 C CA . THR A 1 97 ? 17.89969 14.71354 33.55899 1.000 22.19667 97 THR A CA 1
ATOM 759 C C . THR A 1 97 ? 16.63784 13.88283 33.37737 1.000 20.71989 97 THR A C 1
ATOM 760 O O . THR A 1 97 ? 15.72616 13.90076 34.20632 1.000 20.08442 97 THR A O 1
ATOM 764 N N . TYR A 1 98 ? 16.59135 13.13796 32.26113 1.000 22.44800 98 TYR A N 1
ATOM 765 C CA . TYR A 1 98 ? 15.45201 12.26145 32.03261 1.000 17.62850 98 TYR A CA 1
ATOM 766 C C . TYR A 1 98 ? 15.34022 11.22739 33.14255 1.000 19.86161 98 TYR A C 1
ATOM 767 O O . TYR A 1 98 ? 14.24350 10.95775 33.63198 1.000 17.28525 98 TYR A O 1
ATOM 776 N N . ASN A 1 99 ? 16.46285 10.64080 33.56474 1.000 18.57458 99 ASN A N 1
ATOM 777 C CA . ASN A 1 99 ? 16.37086 9.63173 34.60870 1.000 24.18349 99 ASN A CA 1
ATOM 778 C C . ASN A 1 99 ? 15.92245 10.24024 35.93712 1.000 18.11911 99 ASN A C 1
ATOM 779 O O . ASN A 1 99 ? 15.13949 9.62637 36.66922 1.000 19.66820 99 ASN A O 1
ATOM 784 N N . GLU A 1 100 ? 16.39706 11.44542 36.26484 1.000 20.87826 100 GLU A N 1
ATOM 785 C CA . GLU A 1 100 ? 15.92252 12.11307 37.47445 1.000 16.45823 100 GLU A CA 1
ATOM 786 C C . GLU A 1 100 ? 14.41991 12.36761 37.40245 1.000 17.31542 100 GLU A C 1
ATOM 787 O O . GLU A 1 100 ? 13.68213 12.14096 38.37254 1.000 15.48058 100 GLU A O 1
ATOM 793 N N . TYR A 1 101 ? 13.95148 12.83540 36.24798 1.000 16.60775 101 TYR A N 1
ATOM 794 C CA . TYR A 1 101 ? 12.52247 13.07435 36.06077 1.000 16.09314 101 TYR A CA 1
ATOM 795 C C . TYR A 1 101 ? 11.72519 11.78961 36.18580 1.000 14.31372 101 TYR A C 1
ATOM 796 O O . TYR A 1 101 ? 10.68434 11.74781 36.86825 1.000 13.79451 101 TYR A O 1
ATOM 805 N N . LYS A 1 102 ? 12.21097 10.72037 35.55848 1.000 12.25044 102 LYS A N 1
ATOM 806 C CA . LYS A 1 102 ? 11.51736 9.44934 35.63183 1.000 11.44505 102 LYS A CA 1
ATOM 807 C C . LYS A 1 102 ? 11.42634 8.96550 37.06942 1.000 12.38163 102 LYS A C 1
ATOM 808 O O . LYS A 1 102 ? 10.38110 8.46241 37.49034 1.000 13.21511 102 LYS A O 1
ATOM 814 N N . ASN A 1 103 ? 12.50022 9.13246 37.84805 1.000 15.37202 103 ASN A N 1
ATOM 815 C CA . ASN A 1 103 ? 12.46013 8.69061 39.23849 1.000 13.69914 103 ASN A CA 1
ATOM 816 C C . ASN A 1 103 ? 11.47672 9.52125 40.06219 1.000 14.87579 103 ASN A C 1
ATOM 817 O O . ASN A 1 103 ? 10.79971 8.98947 40.95805 1.000 16.05499 103 ASN A O 1
ATOM 822 N N . LEU A 1 104 ? 11.38901 10.83047 39.78959 1.000 13.42844 104 LEU A N 1
ATOM 823 C CA . LEU A 1 104 ? 10.35891 11.62993 40.45978 1.000 13.87155 104 LEU A CA 1
ATOM 824 C C . LEU A 1 104 ? 8.96110 11.13315 40.11104 1.000 15.11269 104 LEU A C 1
ATOM 825 O O . LEU A 1 104 ? 8.07017 11.04867 40.97904 1.000 12.92047 104 LEU A O 1
ATOM 830 N N . ILE A 1 105 ? 8.74233 10.83068 38.83072 1.000 10.55240 105 ILE A N 1
ATOM 831 C CA . ILE A 1 105 ? 7.45294 10.32803 38.38994 1.000 9.22861 105 ILE A CA 1
ATOM 832 C C . ILE A 1 105 ? 7.12905 9.02972 39.09387 1.000 13.01096 105 ILE A C 1
ATOM 833 O O . ILE A 1 105 ? 6.00215 8.81792 39.54835 1.000 11.02226 105 ILE A O 1
ATOM 838 N N . LEU A 1 106 ? 8.11333 8.12454 39.17896 1.000 12.97924 106 LEU A N 1
ATOM 839 C CA . LEU A 1 106 ? 7.87549 6.85564 39.85459 1.000 11.74018 106 LEU A CA 1
ATOM 840 C C . LEU A 1 106 ? 7.50007 7.06691 41.31708 1.000 11.74849 106 LEU A C 1
ATOM 841 O O . LEU A 1 106 ? 6.57347 6.43410 41.82481 1.000 15.50616 106 LEU A O 1
ATOM 846 N N . THR A 1 107 ? 8.20497 7.94991 42.02159 1.000 14.50532 107 THR A N 1
ATOM 847 C CA . THR A 1 107 ? 7.81532 8.21500 43.40577 1.000 13.08080 107 THR A CA 1
ATOM 848 C C . THR A 1 107 ? 6.37856 8.73876 43.48489 1.000 14.74240 107 THR A C 1
ATOM 849 O O . THR A 1 107 ? 5.58574 8.28606 44.32079 1.000 15.53683 107 THR A O 1
ATOM 853 N N . ALA A 1 108 ? 6.01247 9.67341 42.60525 1.000 11.63817 108 ALA A N 1
ATOM 854 C CA . ALA A 1 108 ? 4.66999 10.23949 42.69662 1.000 9.84824 108 ALA A CA 1
ATOM 855 C C . ALA A 1 108 ? 3.60905 9.18003 42.43450 1.000 12.12332 108 ALA A C 1
ATOM 856 O O . ALA A 1 108 ? 2.60881 9.08581 43.16338 1.000 12.64098 108 ALA A O 1
ATOM 858 N N . LEU A 1 109 ? 3.81559 8.37689 41.38311 1.000 12.43934 109 LEU A N 1
ATOM 859 C CA . LEU A 1 109 ? 2.88098 7.30778 41.04882 1.000 12.10667 109 LEU A CA 1
ATOM 860 C C . LEU A 1 109 ? 2.83756 6.24487 42.13709 1.000 13.86823 109 LEU A C 1
ATOM 861 O O . LEU A 1 109 ? 1.77138 5.70359 42.42287 1.000 14.58297 109 LEU A O 1
ATOM 866 N N . THR A 1 110 ? 3.96934 5.96386 42.78491 1.000 11.99660 110 THR A N 1
ATOM 867 C CA . THR A 1 110 ? 3.97925 4.98239 43.86308 1.000 12.08424 110 THR A CA 1
ATOM 868 C C . THR A 1 110 ? 3.17958 5.47603 45.06243 1.000 14.41522 110 THR A C 1
ATOM 869 O O . THR A 1 110 ? 2.40024 4.72469 45.66587 1.000 16.47315 110 THR A O 1
ATOM 873 N N . ASN A 1 111 ? 3.36828 6.73330 45.43478 1.000 12.32574 111 ASN A N 1
ATOM 874 C CA . ASN A 1 111 ? 2.61642 7.25790 46.56366 1.000 15.14043 111 ASN A CA 1
ATOM 875 C C . ASN A 1 111 ? 1.11659 7.22936 46.27348 1.000 15.77022 111 ASN A C 1
ATOM 876 O O . ASN A 1 111 ? 0.30586 6.91488 47.15578 1.000 16.24711 111 ASN A O 1
ATOM 881 N N . LYS A 1 112 ? 0.72329 7.53729 45.03210 1.000 15.28276 112 LYS A N 1
ATOM 882 C CA . LYS A 1 112 ? -0.70370 7.53578 44.71476 1.000 14.40604 112 LYS A CA 1
ATOM 883 C C . LYS A 1 112 ? -1.27183 6.11453 44.62862 1.000 17.68519 112 LYS A C 1
ATOM 884 O O . LYS A 1 112 ? -2.33920 5.83214 45.18513 1.000 22.01360 112 LYS A O 1
ATOM 890 N N . PHE A 1 113 ? -0.58000 5.20455 43.93615 1.000 16.40051 113 PHE A N 1
ATOM 891 C CA . PHE A 1 113 ? -1.17775 3.93903 43.52445 1.000 17.68576 113 PHE A CA 1
ATOM 892 C C . PHE A 1 113 ? -0.64668 2.70568 44.24283 1.000 20.63618 113 PHE A C 1
ATOM 893 O O . PHE A 1 113 ? -1.26359 1.64131 44.11598 1.000 20.15586 113 PHE A O 1
ATOM 901 N N . GLY A 1 114 ? 0.48514 2.79851 44.94854 1.000 18.19665 114 GLY A N 1
ATOM 902 C CA . GLY A 1 114 ? 1.06047 1.65056 45.65171 1.000 16.84485 114 GLY A CA 1
ATOM 903 C C . GLY A 1 114 ? 2.15043 0.90521 44.89011 1.000 16.77323 114 GLY A C 1
ATOM 904 O O . GLY A 1 114 ? 2.01152 0.65858 43.68615 1.000 17.72680 114 GLY A O 1
ATOM 905 N N . THR A 1 115 ? 3.24638 0.55536 45.58684 1.000 18.94893 115 THR A N 1
ATOM 906 C CA . THR A 1 115 ? 4.41867 -0.02518 44.91968 1.000 19.57860 115 THR A CA 1
ATOM 907 C C . THR A 1 115 ? 4.07045 -1.30898 44.18120 1.000 16.34873 115 THR A C 1
ATOM 908 O O . THR A 1 115 ? 4.59074 -1.56616 43.08204 1.000 19.96163 115 THR A O 1
ATOM 912 N N . GLY A 1 116 ? 3.15701 -2.10866 44.73864 1.000 21.08286 116 GLY A N 1
ATOM 913 C CA . GLY A 1 116 ? 2.74604 -3.33391 44.07003 1.000 19.35093 116 GLY A CA 1
ATOM 914 C C . GLY A 1 116 ? 1.87693 -3.12671 42.84275 1.000 18.81837 116 GLY A C 1
ATOM 915 O O . GLY A 1 116 ? 1.62854 -4.08775 42.10944 1.000 23.02104 116 GLY A O 1
ATOM 916 N N . ASN A 1 117 ? 1.43142 -1.89760 42.58900 1.000 19.02079 117 ASN A N 1
ATOM 917 C CA . ASN A 1 117 ? 0.57586 -1.58632 41.44839 1.000 17.02354 117 ASN A CA 1
ATOM 918 C C . ASN A 1 117 ? 1.26617 -0.69708 40.42703 1.000 19.30198 117 ASN A C 1
ATOM 919 O O . ASN A 1 117 ? 0.60894 -0.17737 39.52242 1.000 19.46585 117 ASN A O 1
ATOM 924 N N . VAL A 1 118 ? 2.58409 -0.53537 40.53253 1.000 20.40507 118 VAL A N 1
ATOM 925 C CA . VAL A 1 118 ? 3.38747 0.18369 39.55275 1.000 16.50039 118 VAL A CA 1
ATOM 926 C C . VAL A 1 118 ? 4.43190 -0.79185 39.03547 1.000 19.52950 118 VAL A C 1
ATOM 927 O O . VAL A 1 118 ? 5.15556 -1.39595 39.83440 1.000 20.66694 118 VAL A O 1
ATOM 931 N N . THR A 1 119 ? 4.50269 -0.95434 37.71276 1.000 19.04324 119 THR A N 1
ATOM 932 C CA . THR A 1 119 ? 5.48819 -1.83135 37.08325 1.000 19.46355 119 THR A CA 1
ATOM 933 C C . THR A 1 119 ? 6.22347 -1.05655 36.00106 1.000 17.11607 119 THR A C 1
ATOM 934 O O . THR A 1 119 ? 5.58889 -0.54494 35.08155 1.000 20.38107 119 THR A O 1
ATOM 938 N N . VAL A 1 120 ? 7.54974 -0.96168 36.09196 1.000 15.68290 120 VAL A N 1
ATOM 939 C CA . VAL A 1 120 ? 8.30901 -0.28204 35.04549 1.000 15.96601 120 VAL A CA 1
ATOM 940 C C . VAL A 1 120 ? 8.57440 -1.25990 33.90798 1.000 17.54081 120 VAL A C 1
ATOM 941 O O . VAL A 1 120 ? 9.26815 -2.26393 34.09928 1.000 19.97784 120 VAL A O 1
ATOM 945 N N . GLY A 1 121 ? 8.03809 -0.96338 32.72054 1.000 18.29695 121 GLY A N 1
ATOM 946 C CA . GLY A 1 121 ? 8.35028 -1.71536 31.52465 1.000 20.99167 121 GLY A CA 1
ATOM 947 C C . GLY A 1 121 ? 9.42432 -1.02627 30.70367 1.000 23.72915 121 GLY A C 1
ATOM 948 O O . GLY A 1 121 ? 10.01084 -0.01899 31.10524 1.000 20.44944 121 GLY A O 1
ATOM 949 N N . ASN A 1 122 ? 9.67581 -1.58013 29.51068 1.000 24.82584 122 ASN A N 1
ATOM 950 C CA . ASN A 1 122 ? 10.73496 -1.01528 28.68407 1.000 23.38461 122 ASN A CA 1
ATOM 951 C C . ASN A 1 122 ? 10.37394 0.38524 28.20646 1.000 20.58327 122 ASN A C 1
ATOM 952 O O . ASN A 1 122 ? 11.18673 1.31231 28.30532 1.000 28.14664 122 ASN A O 1
ATOM 957 N N . LYS A 1 123 ? 9.15144 0.56858 27.69480 1.000 23.44269 123 LYS A N 1
ATOM 958 C CA . LYS A 1 123 ? 8.77096 1.83928 27.09817 1.000 22.55177 123 LYS A CA 1
ATOM 959 C C . LYS A 1 123 ? 7.61887 2.53505 27.81204 1.000 24.73781 123 LYS A C 1
ATOM 960 O O . LYS A 1 123 ? 7.18430 3.60047 27.34605 1.000 21.71411 123 LYS A O 1
ATOM 966 N N . SER A 1 124 ? 7.12407 1.98525 28.92172 1.000 20.84339 124 SER A N 1
ATOM 967 C CA . SER A 1 124 ? 6.06913 2.63088 29.69412 1.000 16.70113 124 SER A CA 1
ATOM 968 C C . SER A 1 124 ? 6.04232 2.05541 31.10490 1.000 21.44112 124 SER A C 1
ATOM 969 O O . SER A 1 124 ? 6.63133 1.00914 31.38752 1.000 21.38258 124 SER A O 1
ATOM 972 N N . ILE A 1 125 ? 5.33661 2.75986 31.98139 1.000 15.38109 125 ILE A N 1
ATOM 973 C CA . ILE A 1 125 ? 5.10084 2.38287 33.37259 1.000 15.93733 125 ILE A CA 1
ATOM 974 C C . ILE A 1 125 ? 3.64349 1.96427 33.48511 1.000 15.02263 125 ILE A C 1
ATOM 975 O O . ILE A 1 125 ? 2.74437 2.77748 33.26711 1.000 18.37268 125 ILE A O 1
ATOM 980 N N . LYS A 1 126 ? 3.39016 0.71230 33.83077 1.000 16.67928 126 LYS A N 1
ATOM 981 C CA . LYS A 1 126 ? 2.01832 0.25319 33.94054 1.000 16.63709 126 LYS A CA 1
ATOM 982 C C . LYS A 1 126 ? 1.48898 0.52532 35.33436 1.000 18.53073 126 LYS A C 1
ATOM 983 O O . LYS A 1 126 ? 2.14046 0.17953 36.33164 1.000 17.85810 126 LYS A O 1
ATOM 989 N N . ILE A 1 127 ? 0.30612 1.13385 35.38584 1.000 15.06351 127 ILE A N 1
ATOM 990 C CA . ILE A 1 127 ? -0.44206 1.36970 36.60641 1.000 17.34345 127 ILE A CA 1
ATOM 991 C C . ILE A 1 127 ? -1.63586 0.43321 36.57204 1.000 23.70790 127 ILE A C 1
ATOM 992 O O . ILE A 1 127 ? -2.43771 0.47950 35.62855 1.000 19.53649 127 ILE A O 1
ATOM 998 N N . THR A 1 128 ? -1.76294 -0.39483 37.60797 1.000 22.76028 128 THR A N 1
ATOM 999 C CA . THR A 1 128 ? -2.89057 -1.31585 37.77049 1.000 27.63672 128 THR A CA 1
ATOM 1000 C C . THR A 1 128 ? -3.47278 -1.04979 39.16014 1.000 39.01958 128 THR A C 1
ATOM 1001 O O . THR A 1 128 ? -3.21570 -1.79010 40.11050 1.000 37.94745 128 THR A O 1
ATOM 1005 N N . SER A 1 129 ? -4.23865 0.02903 39.27958 1.000 37.53895 129 SER A N 1
ATOM 1006 C CA . SER A 1 129 ? -4.83236 0.43951 40.54479 1.000 37.69722 129 SER A CA 1
ATOM 1007 C C . SER A 1 129 ? -6.31302 0.10092 40.53941 1.000 44.27100 129 SER A C 1
ATOM 1008 O O . SER A 1 129 ? -7.10730 0.75661 39.85114 1.000 39.86716 129 SER A O 1
ATOM 1011 N N . ASN A 1 130 ? -6.69162 -0.88839 41.34446 1.000 53.98265 130 ASN A N 1
ATOM 1012 C CA . ASN A 1 130 ? -8.11175 -1.14114 41.51694 1.000 66.41422 130 ASN A CA 1
ATOM 1013 C C . ASN A 1 130 ? -8.76783 -0.04249 42.35049 1.000 61.07470 130 ASN A C 1
ATOM 1014 O O . ASN A 1 130 ? -9.91654 0.33098 42.07796 1.000 61.77552 130 ASN A O 1
ATOM 1019 N N . SER A 1 131 ? -8.04002 0.52542 43.32577 1.000 39.85721 131 SER A N 1
ATOM 1020 C CA . SER A 1 131 ? -8.65364 1.48614 44.24846 1.000 50.86878 131 SER A CA 1
ATOM 1021 C C . SER A 1 131 ? -9.19243 2.70992 43.52327 1.000 47.33161 131 SER A C 1
ATOM 1022 O O . SER A 1 131 ? -10.30426 3.16537 43.80858 1.000 46.96121 131 SER A O 1
ATOM 1025 N N . TYR A 1 132 ? -8.41566 3.26360 42.59663 1.000 45.41790 132 TYR A N 1
ATOM 1026 C CA . TYR A 1 132 ? -8.79615 4.45677 41.85747 1.000 34.20614 132 TYR A CA 1
ATOM 1027 C C . TYR A 1 132 ? -9.30851 4.15878 40.45966 1.000 49.68387 132 TYR A C 1
ATOM 1028 O O . TYR A 1 132 ? -9.57052 5.10112 39.69826 1.000 45.21916 132 TYR A O 1
ATOM 1037 N N . ARG A 1 133 ? -9.45243 2.87832 40.10813 1.000 47.20805 133 ARG A N 1
ATOM 1038 C CA . ARG A 1 133 ? -9.89400 2.46061 38.78006 1.000 47.81966 133 ARG A CA 1
ATOM 1039 C C . ARG A 1 133 ? -8.99089 3.04911 37.69740 1.000 38.77614 133 ARG A C 1
ATOM 1040 O O . ARG A 1 133 ? -9.45235 3.71666 36.77120 1.000 41.65036 133 ARG A O 1
ATOM 1048 N N . VAL A 1 134 ? -7.68336 2.86512 37.85189 1.000 31.09771 134 VAL A N 1
ATOM 1049 C CA . VAL A 1 134 ? -6.73555 3.32478 36.84653 1.000 32.31986 134 VAL A CA 1
ATOM 1050 C C . VAL A 1 134 ? -6.02847 2.11268 36.26493 1.000 21.23352 134 VAL A C 1
ATOM 1051 O O . VAL A 1 134 ? -5.28898 1.41766 36.97020 1.000 28.72466 134 VAL A O 1
ATOM 1055 N N . GLU A 1 135 ? -6.25227 1.85810 34.97637 1.000 30.61153 135 GLU A N 1
ATOM 1056 C CA . GLU A 1 135 ? -5.52638 0.84594 34.20771 1.000 33.60659 135 GLU A CA 1
ATOM 1057 C C . GLU A 1 135 ? -4.88229 1.60637 33.06237 1.000 36.44096 135 GLU A C 1
ATOM 1058 O O . GLU A 1 135 ? -5.55605 1.93681 32.07833 1.000 29.59274 135 GLU A O 1
ATOM 1064 N N . ALA A 1 136 ? -3.59193 1.90623 33.19589 1.000 22.74232 136 ALA A N 1
ATOM 1065 C CA . ALA A 1 136 ? -2.99208 2.83317 32.24463 1.000 17.27873 136 ALA A CA 1
ATOM 1066 C C . ALA A 1 136 ? -1.52109 2.50923 32.04684 1.000 18.38038 136 ALA A C 1
ATOM 1067 O O . ALA A 1 136 ? -0.84941 2.00638 32.94997 1.000 20.58073 136 ALA A O 1
ATOM 1069 N N . ASP A 1 137 ? -1.04278 2.74704 30.83277 1.000 14.93869 137 ASP A N 1
ATOM 1070 C CA . ASP A 1 137 ? 0.38149 2.77368 30.53814 1.000 15.35036 137 ASP A CA 1
ATOM 1071 C C . ASP A 1 137 ? 0.79167 4.23329 30.55556 1.000 18.33282 137 ASP A C 1
ATOM 1072 O O . ASP A 1 137 ? 0.24986 5.03163 29.79485 1.000 19.50338 137 ASP A O 1
ATOM 1077 N N . CYS A 1 138 ? 1.73640 4.58045 31.40817 1.000 14.06322 138 CYS A N 1
ATOM 1078 C CA . CYS A 1 138 ? 2.20526 5.94949 31.56633 1.000 12.34699 138 CYS A CA 1
ATOM 1079 C C . CYS A 1 138 ? 3.56773 6.08428 30.91114 1.000 14.65730 138 CYS A C 1
ATOM 1080 O O . CYS A 1 138 ? 4.47888 5.30979 31.21140 1.000 13.55218 138 CYS A O 1
ATOM 1084 N N . ILE A 1 139 ? 3.70892 7.06707 30.03584 1.000 12.66383 139 ILE A N 1
ATOM 1085 C CA . ILE A 1 139 ? 4.96823 7.31875 29.34108 1.000 14.84162 139 ILE A CA 1
ATOM 1086 C C . ILE A 1 139 ? 5.51393 8.64606 29.83698 1.000 10.97475 139 ILE A C 1
ATOM 1087 O O . ILE A 1 139 ? 5.05216 9.70024 29.39362 1.000 12.24443 139 ILE A O 1
ATOM 1092 N N . PRO A 1 140 ? 6.47671 8.65400 30.75797 1.000 12.55307 140 PRO A N 1
ATOM 1093 C CA . PRO A 1 140 ? 7.12754 9.91141 31.11640 1.000 9.53866 140 PRO A CA 1
ATOM 1094 C C . PRO A 1 140 ? 8.04055 10.33686 29.97496 1.000 11.96958 140 PRO A C 1
ATOM 1095 O O . PRO A 1 140 ? 8.88156 9.56497 29.52070 1.000 14.99677 140 PRO A O 1
ATOM 1099 N N . SER A 1 141 ? 7.86259 11.56117 29.49667 1.000 10.61811 141 SER A N 1
ATOM 1100 C CA . SER A 1 141 ? 8.66267 12.02905 28.37565 1.000 10.31129 141 SER A CA 1
ATOM 1101 C C . SER A 1 141 ? 9.08353 13.45953 28.64963 1.000 10.01770 141 SER A C 1
ATOM 1102 O O . SER A 1 141 ? 8.54731 14.11916 29.52969 1.000 11.42004 141 SER A O 1
ATOM 1105 N N . LEU A 1 142 ? 10.02263 13.94535 27.85571 1.000 10.50562 142 LEU A N 1
ATOM 1106 C CA . LEU A 1 142 ? 10.31227 15.36849 27.78901 1.000 10.23719 142 LEU A CA 1
ATOM 1107 C C . LEU A 1 142 ? 9.80237 15.89631 26.45920 1.000 13.50851 142 LEU A C 1
ATOM 1108 O O . LEU A 1 142 ? 9.85785 15.19920 25.43985 1.000 11.95019 142 LEU A O 1
ATOM 1113 N N . LEU A 1 143 ? 9.29704 17.12212 26.46157 1.000 10.51583 143 LEU A N 1
ATOM 1114 C CA . LEU A 1 143 ? 8.93588 17.74089 25.19239 1.000 10.13709 143 LEU A CA 1
ATOM 1115 C C . LEU A 1 143 ? 10.16014 17.77403 24.27347 1.000 11.92885 143 LEU A C 1
ATOM 1116 O O . LEU A 1 143 ? 11.30165 17.92014 24.72367 1.000 12.49013 143 LEU A O 1
ATOM 1121 N N . TYR A 1 144 ? 9.92949 17.57585 22.96714 1.000 9.01662 144 TYR A N 1
ATOM 1122 C CA . TYR A 1 144 ? 10.97860 17.57190 21.95480 1.000 10.35322 144 TYR A CA 1
ATOM 1123 C C . TYR A 1 144 ? 10.69242 18.70559 20.97958 1.000 10.52354 144 TYR A C 1
ATOM 1124 O O . TYR A 1 144 ? 9.68110 18.67631 20.27076 1.000 11.32470 144 TYR A O 1
ATOM 1133 N N . ARG A 1 145 ? 11.55308 19.70970 20.96602 1.000 8.99366 145 ARG A N 1
ATOM 1134 C CA . ARG A 1 145 ? 11.37089 20.88588 20.12269 1.000 10.39850 145 ARG A CA 1
ATOM 1135 C C . ARG A 1 145 ? 12.12352 20.69259 18.81727 1.000 12.47478 145 ARG A C 1
ATOM 1136 O O . ARG A 1 145 ? 13.35086 20.79161 18.78470 1.000 11.44632 145 ARG A O 1
ATOM 1144 N N . ASN A 1 146 ? 11.39443 20.43288 17.73498 1.000 9.22026 146 ASN A N 1
ATOM 1145 C CA . ASN A 1 146 ? 12.02712 20.26186 16.43847 1.000 9.45901 146 ASN A CA 1
ATOM 1146 C C . ASN A 1 146 ? 12.04587 21.60705 15.71391 1.000 10.45794 146 ASN A C 1
ATOM 1147 O O . ASN A 1 146 ? 11.04207 22.03314 15.12690 1.000 9.59961 146 ASN A O 1
ATOM 1152 N N . TYR A 1 147 ? 13.20477 22.25171 15.73255 1.000 11.64681 147 TYR A N 1
ATOM 1153 C CA . TYR A 1 147 ? 13.40654 23.48468 14.98798 1.000 12.66678 147 TYR A CA 1
ATOM 1154 C C . TYR A 1 147 ? 13.89254 23.24401 13.56825 1.000 13.60104 147 TYR A C 1
ATOM 1155 O O . TYR A 1 147 ? 13.82183 24.15189 12.73567 1.000 16.59931 147 TYR A O 1
ATOM 1164 N N . GLU A 1 148 ? 14.41330 22.06047 13.28334 1.000 12.63261 148 GLU A N 1
ATOM 1165 C CA . GLU A 1 148 ? 15.02193 21.80123 11.98868 1.000 11.89351 148 GLU A CA 1
ATOM 1166 C C . GLU A 1 148 ? 13.97771 21.58066 10.89751 1.000 10.19518 148 GLU A C 1
ATOM 1167 O O . GLU A 1 148 ? 14.20345 21.94677 9.73462 1.000 10.62189 148 GLU A O 1
ATOM 1173 N N . TYR A 1 149 ? 12.82515 20.99326 11.25134 1.000 10.94624 149 TYR A N 1
ATOM 1174 C CA . TYR A 1 149 ? 11.85724 20.57991 10.24473 1.000 9.97062 149 TYR A CA 1
ATOM 1175 C C . TYR A 1 149 ? 11.41226 21.76049 9.39160 1.000 9.89525 149 TYR A C 1
ATOM 1176 O O . TYR A 1 149 ? 11.30734 21.64125 8.16804 1.000 13.29976 149 TYR A O 1
ATOM 1185 N N . GLU A 1 150 ? 11.14156 22.90479 10.01814 1.000 11.05707 150 GLU A N 1
ATOM 1186 C CA . GLU A 1 150 ? 10.76567 24.09993 9.26698 1.000 11.42771 150 GLU A CA 1
ATOM 1187 C C . GLU A 1 150 ? 11.86654 25.14995 9.25091 1.000 20.40034 150 GLU A C 1
ATOM 1188 O O . GLU A 1 150 ? 11.65443 26.24068 8.71019 1.000 21.57515 150 GLU A O 1
ATOM 1194 N N . ASN A 1 151 ? 13.05880 24.81180 9.74996 1.000 19.58082 151 ASN A N 1
ATOM 1195 C CA . ASN A 1 151 ? 14.22321 25.70512 9.81583 1.000 20.73718 151 ASN A CA 1
ATOM 1196 C C . ASN A 1 151 ? 13.87036 26.99662 10.53293 1.000 31.78230 151 ASN A C 1
ATOM 1197 O O . ASN A 1 151 ? 13.94801 28.10725 9.99324 1.000 30.90469 151 ASN A O 1
ATOM 1202 N N . SER A 1 152 ? 13.53875 26.82209 11.79807 1.000 26.45009 152 SER A N 1
ATOM 1203 C CA . SER A 1 152 ? 13.21282 27.92616 12.68150 1.000 29.29132 152 SER A CA 1
ATOM 1204 C C . SER A 1 152 ? 14.44339 28.33388 13.47111 1.000 32.28839 152 SER A C 1
ATOM 1205 O O . SER A 1 152 ? 15.09629 27.48944 14.10159 1.000 25.25675 152 SER A O 1
ATOM 1208 N N . SER A 1 153 ? 14.75428 29.62779 13.43865 1.000 31.82745 153 SER A N 1
ATOM 1209 C CA . SER A 1 153 ? 15.69228 30.20626 14.38951 1.000 32.42974 153 SER A CA 1
ATOM 1210 C C . SER A 1 153 ? 14.97962 30.92705 15.52645 1.000 39.36400 153 SER A C 1
ATOM 1211 O O . SER A 1 153 ? 15.64517 31.53025 16.36982 1.000 40.76038 153 SER A O 1
ATOM 1214 N N . SER A 1 154 ? 13.63927 30.88233 15.55752 1.000 36.97190 154 SER A N 1
ATOM 1215 C CA . SER A 1 154 ? 12.83927 31.58745 16.55410 1.000 32.23184 154 SER A CA 1
ATOM 1216 C C . SER A 1 154 ? 12.51012 30.65120 17.70271 1.000 31.80903 154 SER A C 1
ATOM 1217 O O . SER A 1 154 ? 11.87457 29.61385 17.46648 1.000 27.69978 154 SER A O 1
ATOM 1220 N N . PRO A 1 155 ? 12.91326 30.95841 18.94039 1.000 25.05419 155 PRO A N 1
ATOM 1221 C CA . PRO A 1 155 ? 12.73788 29.99199 20.03847 1.000 26.75496 155 PRO A CA 1
ATOM 1222 C C . PRO A 1 155 ? 11.31563 29.49029 20.21214 1.000 25.81052 155 PRO A C 1
ATOM 1223 O O . PRO A 1 155 ? 11.12776 28.34863 20.66460 1.000 22.02900 155 PRO A O 1
ATOM 1227 N N . ASN A 1 156 ? 10.30274 30.26805 19.83271 1.000 23.84424 156 ASN A N 1
ATOM 1228 C CA . ASN A 1 156 ? 8.93162 29.84505 20.08397 1.000 28.11663 156 ASN A CA 1
ATOM 1229 C C . ASN A 1 156 ? 8.26713 29.19049 18.88597 1.000 20.79919 156 ASN A C 1
ATOM 1230 O O . ASN A 1 156 ? 7.07844 28.86230 18.96176 1.000 24.92731 156 ASN A O 1
ATOM 1235 N N . ASN A 1 157 ? 8.99658 28.97543 17.79387 1.000 19.85232 157 ASN A N 1
ATOM 1236 C CA . ASN A 1 157 ? 8.45308 28.33605 16.59570 1.000 21.31794 157 ASN A CA 1
ATOM 1237 C C . ASN A 1 157 ? 9.16130 26.99620 16.40993 1.000 16.22144 157 ASN A C 1
ATOM 1238 O O . ASN A 1 157 ? 10.35055 26.95405 16.07416 1.000 18.70754 157 ASN A O 1
ATOM 1243 N N . TYR A 1 158 ? 8.44163 25.90331 16.64107 1.000 12.33459 158 TYR A N 1
ATOM 1244 C CA . TYR A 1 158 ? 9.02041 24.57792 16.45710 1.000 13.04615 158 TYR A CA 1
ATOM 1245 C C . TYR A 1 158 ? 7.87557 23.59062 16.30448 1.000 11.55003 158 TYR A C 1
ATOM 1246 O O . TYR A 1 158 ? 6.72986 23.89939 16.64747 1.000 12.74714 158 TYR A O 1
ATOM 1255 N N . ILE A 1 159 ? 8.19151 22.39014 15.80952 1.000 10.17462 159 ILE A N 1
ATOM 1256 C CA . ILE A 1 159 ? 7.21716 21.30020 15.82311 1.000 10.75470 159 ILE A CA 1
ATOM 1257 C C . ILE A 1 159 ? 7.36978 20.56375 17.14387 1.000 9.42732 159 ILE A C 1
ATOM 1258 O O . ILE A 1 159 ? 8.48924 20.18976 17.53009 1.000 10.15043 159 ILE A O 1
ATOM 1263 N N . GLU A 1 160 ? 6.26658 20.35451 17.84344 1.000 8.25409 160 GLU A N 1
ATOM 1264 C CA . GLU A 1 160 ? 6.31832 19.78873 19.18850 1.000 8.96707 160 GLU A CA 1
ATOM 1265 C C . GLU A 1 160 ? 6.16096 18.26794 19.12503 1.000 10.30753 160 GLU A C 1
ATOM 1266 O O . GLU A 1 160 ? 5.11076 17.75945 18.70371 1.000 9.22546 160 GLU A O 1
ATOM 1272 N N . GLY A 1 161 ? 7.17642 17.55197 19.60924 1.000 9.38646 161 GLY A N 1
ATOM 1273 C CA . GLY A 1 161 ? 7.10168 16.12486 19.82818 1.000 7.56989 161 GLY A CA 1
ATOM 1274 C C . GLY A 1 161 ? 7.40121 15.77427 21.27072 1.000 8.19660 161 GLY A C 1
ATOM 1275 O O . GLY A 1 161 ? 7.35567 16.63620 22.16421 1.000 9.02775 161 GLY A O 1
ATOM 1276 N N . ILE A 1 162 ? 7.70618 14.50505 21.50236 1.000 7.05287 162 ILE A N 1
ATOM 1277 C CA . ILE A 1 162 ? 8.12725 13.99186 22.80322 1.000 8.67034 162 ILE A CA 1
ATOM 1278 C C . ILE A 1 162 ? 9.34189 13.09563 22.60279 1.000 9.63196 162 ILE A C 1
ATOM 1279 O O . ILE A 1 162 ? 9.51997 12.46724 21.55480 1.000 9.62602 162 ILE A O 1
ATOM 1284 N N . LYS A 1 163 ? 10.16646 13.00708 23.63687 1.000 9.69765 163 LYS A N 1
ATOM 1285 C CA . LYS A 1 163 ? 11.32659 12.14451 23.59708 1.000 10.10107 163 LYS A CA 1
ATOM 1286 C C . LYS A 1 163 ? 11.50389 11.52039 24.96687 1.000 12.03902 163 LYS A C 1
ATOM 1287 O O . LYS A 1 163 ? 11.36310 12.18796 25.99755 1.000 13.18597 163 LYS A O 1
ATOM 1293 N N . TYR A 1 164 ? 11.77685 10.23180 24.97708 1.000 12.18676 164 TYR A N 1
ATOM 1294 C CA . TYR A 1 164 ? 12.17024 9.61821 26.23444 1.000 14.38004 164 TYR A CA 1
ATOM 1295 C C . TYR A 1 164 ? 13.13955 8.48162 25.95671 1.000 17.41741 164 TYR A C 1
ATOM 1296 O O . TYR A 1 164 ? 13.46672 8.17573 24.81132 1.000 16.02640 164 TYR A O 1
ATOM 1305 N N . PHE A 1 165 ? 13.63224 7.87080 27.01860 1.000 17.81236 165 PHE A N 1
ATOM 1306 C CA . PHE A 1 165 ? 14.56266 6.76475 26.89018 1.000 17.59667 165 PHE A CA 1
ATOM 1307 C C . PHE A 1 165 ? 13.87684 5.52868 27.42805 1.000 18.12068 165 PHE A C 1
ATOM 1308 O O . PHE A 1 165 ? 13.33785 5.55074 28.54124 1.000 21.95106 165 PHE A O 1
ATOM 1316 N N . ALA A 1 166 ? 13.84301 4.48408 26.61479 1.000 17.88761 166 ALA A N 1
ATOM 1317 C CA . ALA A 1 166 ? 13.34711 3.20748 27.07928 1.000 22.28872 166 ALA A CA 1
ATOM 1318 C C . ALA A 1 166 ? 14.24039 2.70211 28.21189 1.000 26.98495 166 ALA A C 1
ATOM 1319 O O . ALA A 1 166 ? 15.30895 3.25454 28.49106 1.000 21.78667 166 ALA A O 1
ATOM 1321 N N . SER A 1 167 ? 13.77835 1.64436 28.87988 1.000 24.21998 167 SER A N 1
ATOM 1322 C CA . SER A 1 167 ? 14.50556 1.14895 30.04003 1.000 24.50748 167 SER A CA 1
ATOM 1323 C C . SER A 1 167 ? 15.89780 0.65512 29.66561 1.000 32.02171 167 SER A C 1
ATOM 1324 O O . SER A 1 167 ? 16.81183 0.69588 30.50189 1.000 31.37175 167 SER A O 1
ATOM 1328 N N . ASP A 1 168 ? 16.08272 0.20342 28.42069 1.000 34.39961 168 ASP A N 1
ATOM 1329 C CA . ASP A 1 168 ? 17.39768 -0.15801 27.89613 1.000 35.80650 168 ASP A CA 1
ATOM 1330 C C . ASP A 1 168 ? 18.21639 1.04796 27.44237 1.000 35.80294 168 ASP A C 1
ATOM 1331 O O . ASP A 1 168 ? 19.30374 0.86312 26.88441 1.000 36.39478 168 ASP A O 1
ATOM 1336 N N . ASN A 1 169 ? 17.70832 2.26163 27.64939 1.000 23.07739 169 ASN A N 1
ATOM 1337 C CA . ASN A 1 169 ? 18.35561 3.54135 27.36391 1.000 25.22808 169 ASN A CA 1
ATOM 1338 C C . ASN A 1 169 ? 18.41434 3.88365 25.88106 1.000 28.06118 169 ASN A C 1
ATOM 1339 O O . ASN A 1 169 ? 19.15031 4.80227 25.49363 1.000 35.41124 169 ASN A O 1
ATOM 1344 N N . THR A 1 170 ? 17.66482 3.19534 25.03459 1.000 22.94712 170 THR A N 1
ATOM 1345 C CA . THR A 1 170 ? 17.53181 3.65948 23.66430 1.000 22.27323 170 THR A CA 1
ATOM 1346 C C . THR A 1 170 ? 16.52489 4.81291 23.59311 1.000 20.47506 170 THR A C 1
ATOM 1347 O O . THR A 1 170 ? 15.54418 4.86308 24.34385 1.000 24.71383 170 THR A O 1
ATOM 1351 N N . SER A 1 171 ? 16.83081 5.77535 22.73084 1.000 18.41388 171 SER A N 1
ATOM 1352 C CA . SER A 1 171 ? 16.03233 6.97998 22.56120 1.000 18.15694 171 SER A CA 1
ATOM 1353 C C . SER A 1 171 ? 14.77877 6.66971 21.75713 1.000 16.21726 171 SER A C 1
ATOM 1354 O O . SER A 1 171 ? 14.80793 5.87815 20.81045 1.000 17.95298 171 SER A O 1
ATOM 1358 N N . VAL A 1 172 ? 13.66429 7.29377 22.14359 1.000 11.18272 172 VAL A N 1
ATOM 1359 C CA . VAL A 1 172 ? 12.39239 7.18807 21.43818 1.000 12.94658 172 VAL A CA 1
ATOM 1360 C C . VAL A 1 172 ? 11.88143 8.60435 21.20944 1.000 10.89375 172 VAL A C 1
ATOM 1361 O O . VAL A 1 172 ? 11.69172 9.34058 22.18082 1.000 11.33179 172 VAL A O 1
ATOM 1365 N N . VAL A 1 173 ? 11.65675 8.98554 19.93994 1.000 9.17888 173 VAL A N 1
ATOM 1366 C CA . VAL A 1 173 ? 11.09653 10.29529 19.58719 1.000 8.47964 173 VAL A CA 1
ATOM 1367 C C . VAL A 1 173 ? 9.77130 10.05397 18.87122 1.000 9.21479 173 VAL A C 1
ATOM 1368 O O . VAL A 1 173 ? 9.72582 9.31528 17.88901 1.000 10.22890 173 VAL A O 1
ATOM 1372 N N . ASN A 1 174 ? 8.69492 10.66978 19.36981 1.000 9.14052 174 ASN A N 1
ATOM 1373 C CA . ASN A 1 174 ? 7.37726 10.56431 18.74716 1.000 8.76355 174 ASN A CA 1
ATOM 1374 C C . ASN A 1 174 ? 6.77583 11.95515 18.62961 1.000 6.26120 174 ASN A C 1
ATOM 1375 O O . ASN A 1 174 ? 7.23079 12.90404 19.26907 1.000 7.93031 174 ASN A O 1
ATOM 1380 N N . TYR A 1 175 ? 5.73014 12.06581 17.82518 1.000 5.72493 175 TYR A N 1
ATOM 1381 C CA . TYR A 1 175 ? 4.97367 13.30678 17.70993 1.000 5.80289 175 TYR A CA 1
ATOM 1382 C C . TYR A 1 175 ? 3.48425 13.05559 17.93451 1.000 8.42748 175 TYR A C 1
ATOM 1383 O O . TYR A 1 175 ? 2.65891 13.30811 17.05039 1.000 9.54586 175 TYR A O 1
ATOM 1392 N N . PRO A 1 176 ? 3.10298 12.62851 19.14172 1.000 7.53468 176 PRO A N 1
ATOM 1393 C CA . PRO A 1 176 ? 1.71560 12.18202 19.35657 1.000 7.87541 176 PRO A CA 1
ATOM 1394 C C . PRO A 1 176 ? 0.66994 13.25565 19.11791 1.000 6.65413 176 PRO A C 1
ATOM 1395 O O . PRO A 1 176 ? -0.43693 12.92847 18.66328 1.000 7.93084 176 PRO A O 1
ATOM 1399 N N . LYS A 1 177 ? 0.95260 14.51757 19.46804 1.000 7.89651 177 LYS A N 1
ATOM 1400 C CA . LYS A 1 177 ? -0.05482 15.55092 19.24310 1.000 7.03439 177 LYS A CA 1
ATOM 1401 C C . LYS A 1 177 ? -0.21824 15.83675 17.76266 1.000 9.32048 177 LYS A C 1
ATOM 1402 O O . LYS A 1 177 ? -1.32967 16.11051 17.29265 1.000 9.08747 177 LYS A O 1
ATOM 1408 N N . VAL A 1 178 ? 0.88439 15.80493 17.01290 1.000 6.82497 178 VAL A N 1
ATOM 1409 C CA . VAL A 1 178 ? 0.79436 16.03334 15.57321 1.000 8.06221 178 VAL A CA 1
ATOM 1410 C C . VAL A 1 178 ? 0.02628 14.89810 14.90263 1.000 9.37881 178 VAL A C 1
ATOM 1411 O O . VAL A 1 178 ? -0.81695 15.12300 14.03632 1.000 8.51500 178 VAL A O 1
ATOM 1415 N N . HIS A 1 179 ? 0.34446 13.66350 15.27541 1.000 6.38464 179 HIS A N 1
ATOM 1416 C CA . HIS A 1 179 ? -0.42273 12.50363 14.84709 1.000 6.96423 179 HIS A CA 1
ATOM 1417 C C . HIS A 1 179 ? -1.91579 12.71036 15.11289 1.000 8.39782 179 HIS A C 1
ATOM 1418 O O . HIS A 1 179 ? -2.74914 12.54455 14.20559 1.000 7.81879 179 HIS A O 1
ATOM 1425 N N . ILE A 1 180 ? -2.28135 13.06480 16.35714 1.000 6.35107 180 ILE A N 1
ATOM 1426 C CA . ILE A 1 180 ? -3.69842 13.22254 16.67879 1.000 6.59866 180 ILE A CA 1
ATOM 1427 C C . ILE A 1 180 ? -4.31796 14.29988 15.79517 1.000 7.13280 180 ILE A C 1
ATOM 1428 O O . ILE A 1 180 ? -5.40634 14.11781 15.23466 1.000 8.18887 180 ILE A O 1
ATOM 1433 N N . ASN A 1 181 ? -3.63193 15.44767 15.66074 1.000 7.24619 181 ASN A N 1
ATOM 1434 C CA . ASN A 1 181 ? -4.20034 16.53524 14.86390 1.000 7.15262 181 ASN A CA 1
ATOM 1435 C C . ASN A 1 181 ? -4.38628 16.13156 13.40721 1.000 8.92897 181 ASN A C 1
ATOM 1436 O O . ASN A 1 181 ? -5.44181 16.39159 12.81802 1.000 9.10866 181 ASN A O 1
ATOM 1444 N N . ASN A 1 182 ? -3.40500 15.43843 12.82434 1.000 7.07927 182 ASN A N 1
ATOM 1445 C CA . ASN A 1 182 ? -3.53003 15.04837 11.42374 1.000 6.86464 182 ASN A CA 1
ATOM 1446 C C . ASN A 1 182 ? -4.63250 14.01560 11.22472 1.000 8.54484 182 ASN A C 1
ATOM 1447 O O . ASN A 1 182 ? -5.32353 14.02496 10.20267 1.000 9.32265 182 ASN A O 1
ATOM 1452 N N . GLY A 1 183 ? -4.80021 13.11788 12.19762 1.000 6.51551 183 GLY A N 1
ATOM 1453 C CA . GLY A 1 183 ? -5.87136 12.12718 12.09626 1.000 7.94780 183 GLY A CA 1
ATOM 1454 C C . GLY A 1 183 ? -7.24528 12.75508 12.23098 1.000 7.74965 183 GLY A C 1
ATOM 1455 O O . GLY A 1 183 ? -8.19437 12.34247 11.54951 1.000 7.11228 183 GLY A O 1
ATOM 1456 N N . ILE A 1 184 ? -7.36786 13.78523 13.07352 1.000 8.28277 184 ILE A N 1
ATOM 1457 C CA . ILE A 1 184 ? -8.63660 14.51103 13.14119 1.000 6.92441 184 ILE A CA 1
ATOM 1458 C C . ILE A 1 184 ? -8.93120 15.18723 11.81008 1.000 9.01305 184 ILE A C 1
ATOM 1459 O O . ILE A 1 184 ? -10.05077 15.11322 11.29393 1.000 9.77006 184 ILE A O 1
ATOM 1464 N N . GLU A 1 185 ? -7.91748 15.81174 11.21523 1.000 8.77190 185 GLU A N 1
ATOM 1465 C CA . GLU A 1 185 ? -8.11290 16.46603 9.92705 1.000 8.82704 185 GLU A CA 1
ATOM 1466 C C . GLU A 1 185 ? -8.59902 15.46752 8.88166 1.000 9.79714 185 GLU A C 1
ATOM 1467 O O . GLU A 1 185 ? -9.55891 15.73466 8.13623 1.000 10.05851 185 GLU A O 1
ATOM 1476 N N . LYS A 1 186 ? -7.94761 14.30234 8.80267 1.000 8.63946 186 LYS A N 1
ATOM 1477 C CA . LYS A 1 186 ? -8.36392 13.35550 7.77164 1.000 6.64558 186 LYS A CA 1
ATOM 1478 C C . LYS A 1 186 ? -9.77234 12.84825 8.04833 1.000 9.71526 186 LYS A C 1
ATOM 1479 O O . LYS A 1 186 ? -10.56936 12.66155 7.11746 1.000 8.68656 186 LYS A O 1
ATOM 1485 N N . ASN A 1 187 ? -10.10589 12.64314 9.32770 1.000 6.70694 187 ASN A N 1
ATOM 1486 C CA . ASN A 1 187 ? -11.46982 12.23618 9.65159 1.000 6.57286 187 ASN A CA 1
ATOM 1487 C C . ASN A 1 187 ? -12.47023 13.30271 9.20161 1.000 7.20354 187 ASN A C 1
ATOM 1488 O O . ASN A 1 187 ? -13.52090 12.98656 8.63359 1.000 9.52790 187 ASN A O 1
ATOM 1493 N N . ASN A 1 188 ? -12.12716 14.58298 9.38541 1.000 7.85765 188 ASN A N 1
ATOM 1494 C CA . ASN A 1 188 ? -13.03144 15.65352 8.96648 1.000 9.29758 188 ASN A CA 1
ATOM 1495 C C . ASN A 1 188 ? -13.22583 15.65110 7.45992 1.000 14.95702 188 ASN A C 1
ATOM 1496 O O . ASN A 1 188 ? -14.34275 15.85574 6.96870 1.000 22.87326 188 ASN A O 1
ATOM 1501 N N . GLN A 1 189 ? -12.16043 15.38038 6.71304 1.000 8.65758 189 GLN A N 1
ATOM 1502 C CA . GLN A 1 189 ? -12.20804 15.35560 5.26079 1.000 9.00148 189 GLN A CA 1
ATOM 1503 C C . GLN A 1 189 ? -12.90546 14.11812 4.70095 1.000 10.04157 189 GLN A C 1
ATOM 1504 O O . GLN A 1 189 ? -13.15483 14.07279 3.49421 1.000 12.23891 189 GLN A O 1
ATOM 1510 N N . THR A 1 190 ? -13.16394 13.09053 5.52332 1.000 8.37758 190 THR A N 1
ATOM 1511 C CA . THR A 1 190 ? -13.77471 11.84857 5.04588 1.000 7.39642 190 THR A CA 1
ATOM 1512 C C . THR A 1 190 ? -15.08808 11.54725 5.75420 1.000 7.33688 190 THR A C 1
ATOM 1513 O O . THR A 1 190 ? -15.49335 10.38752 5.83342 1.000 7.82796 190 THR A O 1
ATOM 1517 N N . HIS A 1 191 ? -15.76753 12.57866 6.27241 1.000 9.54191 191 HIS A N 1
ATOM 1518 C CA . HIS A 1 191 ? -17.09330 12.38593 6.87375 1.000 12.36935 191 HIS A CA 1
ATOM 1519 C C . HIS A 1 191 ? -17.05810 11.34927 8.00017 1.000 8.74858 191 HIS A C 1
ATOM 1520 O O . HIS A 1 191 ? -17.99357 10.55707 8.16799 1.000 10.69324 191 HIS A O 1
ATOM 1527 N N . LYS A 1 192 ? -15.94970 11.33132 8.75267 1.000 8.68966 192 LYS A N 1
ATOM 1528 C CA . LYS A 1 192 ? -15.68423 10.44543 9.89177 1.000 9.00333 192 LYS A CA 1
ATOM 1529 C C . LYS A 1 192 ? -15.41964 9.00191 9.46546 1.000 7.40910 192 LYS A C 1
ATOM 1530 O O . LYS A 1 192 ? -15.33261 8.08853 10.32552 1.000 8.81741 192 LYS A O 1
ATOM 1536 N N . ASN A 1 193 ? -15.22268 8.75106 8.17344 1.000 6.37737 193 ASN A N 1
ATOM 1537 C CA . ASN A 1 193 ? -15.00696 7.37799 7.74776 1.000 6.02878 193 ASN A CA 1
ATOM 1538 C C . ASN A 1 193 ? -13.55334 6.92785 7.83906 1.000 6.10142 193 ASN A C 1
ATOM 1539 O O . ASN A 1 193 ? -13.29962 5.72688 7.83606 1.000 7.20786 193 ASN A O 1
ATOM 1544 N N . TYR A 1 194 ? -12.58344 7.83925 7.92002 1.000 5.89849 194 TYR A N 1
ATOM 1545 C CA . TYR A 1 194 ? -11.19663 7.40090 8.07958 1.000 5.17785 194 TYR A CA 1
ATOM 1546 C C . TYR A 1 194 ? -11.01517 6.54749 9.33835 1.000 6.79095 194 TYR A C 1
ATOM 1547 O O . TYR A 1 194 ? -10.43505 5.45268 9.28306 1.000 6.51192 194 TYR A O 1
ATOM 1556 N N . LYS A 1 195 ? -11.48591 7.03693 10.48382 1.000 4.98884 195 LYS A N 1
ATOM 1557 C CA . LYS A 1 195 ? -11.25247 6.25004 11.70508 1.000 6.84969 195 LYS A CA 1
ATOM 1558 C C . LYS A 1 195 ? -12.11224 4.99560 11.74683 1.000 6.89162 195 LYS A C 1
ATOM 1559 O O . LYS A 1 195 ? -11.69182 3.97638 12.32305 1.000 6.49591 195 LYS A O 1
ATOM 1565 N N . ARG A 1 196 ? -13.29964 5.02475 11.13015 1.000 6.61176 196 ARG A N 1
ATOM 1566 C CA . ARG A 1 196 ? -14.10197 3.80267 10.99858 1.000 5.17592 196 ARG A CA 1
ATOM 1567 C C . ARG A 1 196 ? -13.33976 2.74886 10.21118 1.000 7.86359 196 ARG A C 1
ATOM 1568 O O . ARG A 1 196 ? -13.36450 1.55090 10.56140 1.000 5.84202 196 ARG A O 1
ATOM 1576 N N . LEU A 1 197 ? -12.65330 3.18203 9.13532 1.000 4.96913 197 LEU A N 1
ATOM 1577 C CA . LEU A 1 197 ? -11.86406 2.25765 8.33234 1.000 4.33012 197 LEU A CA 1
ATOM 1578 C C . LEU A 1 197 ? -10.69834 1.68765 9.12851 1.000 6.11217 197 LEU A C 1
ATOM 1579 O O . LEU A 1 197 ? -10.41917 0.47870 9.05692 1.000 6.10695 197 LEU A O 1
ATOM 1584 N N . VAL A 1 198 ? -10.00405 2.54334 9.88918 1.000 5.22379 198 VAL A N 1
ATOM 1585 C CA . VAL A 1 198 ? -8.94983 2.05345 10.78469 1.000 4.12145 198 VAL A CA 1
ATOM 1586 C C . VAL A 1 198 ? -9.48431 0.95137 11.68451 1.000 5.72262 198 VAL A C 1
ATOM 1587 O O . VAL A 1 198 ? -8.88351 -0.12608 11.81895 1.000 6.52728 198 VAL A O 1
ATOM 1591 N N . ARG A 1 199 ? -10.63222 1.21106 12.32047 1.000 5.05667 199 ARG A N 1
ATOM 1592 C CA . ARG A 1 199 ? -11.15247 0.24246 13.29032 1.000 4.51786 199 ARG A CA 1
ATOM 1593 C C . ARG A 1 199 ? -11.53371 -1.07634 12.63275 1.000 4.72648 199 ARG A C 1
ATOM 1594 O O . ARG A 1 199 ? -11.23769 -2.13729 13.18374 1.000 6.52762 199 ARG A O 1
ATOM 1607 N N . VAL A 1 200 ? -12.17302 -1.04128 11.46202 1.000 4.57470 200 VAL A N 1
ATOM 1608 C CA . VAL A 1 200 ? -12.56478 -2.33620 10.88853 1.000 6.75141 200 VAL A CA 1
ATOM 1609 C C . VAL A 1 200 ? -11.34471 -3.12361 10.40140 1.000 8.51294 200 VAL A C 1
ATOM 1610 O O . VAL A 1 200 ? -11.31772 -4.36034 10.52395 1.000 7.04790 200 VAL A O 1
ATOM 1614 N N . ILE A 1 201 ? -10.30835 -2.44860 9.88536 1.000 6.23293 201 ILE A N 1
ATOM 1615 C CA . ILE A 1 201 ? -9.11085 -3.18912 9.49140 1.000 4.04785 201 ILE A CA 1
ATOM 1616 C C . ILE A 1 201 ? -8.42108 -3.79287 10.71404 1.000 6.55051 201 ILE A C 1
ATOM 1617 O O . ILE A 1 201 ? -7.92970 -4.92450 10.64896 1.000 8.20307 201 ILE A O 1
ATOM 1622 N N . LYS A 1 202 ? -8.37909 -3.07404 11.85317 1.000 6.93636 202 LYS A N 1
ATOM 1623 C CA . LYS A 1 202 ? -7.83060 -3.69753 13.07174 1.000 6.36520 202 LYS A CA 1
ATOM 1624 C C . LYS A 1 202 ? -8.64313 -4.92205 13.49536 1.000 7.08031 202 LYS A C 1
ATOM 1625 O O . LYS A 1 202 ? -8.07512 -5.96794 13.88011 1.000 8.08011 202 LYS A O 1
ATOM 1631 N N . ARG A 1 203 ? -9.97297 -4.80654 13.45926 1.000 6.78966 203 ARG A N 1
ATOM 1632 C CA . ARG A 1 203 ? -10.79354 -5.94486 13.86917 1.000 6.66321 203 ARG A CA 1
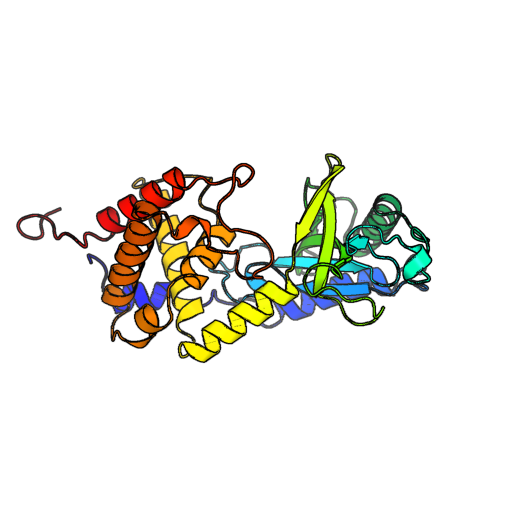ATOM 1633 C C . ARG A 1 203 ? -10.61466 -7.12254 12.92407 1.000 8.18418 203 ARG A C 1
ATOM 1634 O O . ARG A 1 203 ? -10.57888 -8.27009 13.37892 1.000 8.00856 203 ARG A O 1
ATOM 1642 N N . LEU A 1 204 ? -10.45704 -6.86384 11.61497 1.000 6.43573 204 LEU A N 1
ATOM 1643 C CA . LEU A 1 204 ? -10.21824 -7.95709 10.66997 1.000 7.60536 204 LEU A CA 1
ATOM 1644 C C . LEU A 1 204 ? -8.83842 -8.58923 10.87199 1.000 7.52885 204 LEU A C 1
ATOM 1645 O O . LEU A 1 204 ? -8.68094 -9.80359 10.70419 1.000 8.08225 204 LEU A O 1
ATOM 1650 N N . ARG A 1 205 ? -7.82228 -7.80246 11.21850 1.000 6.91708 205 ARG A N 1
ATOM 1651 C CA . ARG A 1 205 ? -6.54324 -8.40728 11.59146 1.000 6.99827 205 ARG A CA 1
ATOM 1652 C C . ARG A 1 205 ? -6.73860 -9.37753 12.74850 1.000 9.52954 205 ARG A C 1
ATOM 1653 O O . ARG A 1 205 ? -6.24023 -10.51556 12.73781 1.000 9.89827 205 ARG A O 1
ATOM 1661 N N . ASN A 1 206 ? -7.44746 -8.91786 13.78500 1.000 7.80214 206 ASN A N 1
ATOM 1662 C CA . ASN A 1 206 ? -7.67719 -9.77827 14.93908 1.000 7.51412 206 ASN A CA 1
ATOM 1663 C C . ASN A 1 206 ? -8.43679 -11.03581 14.53663 1.000 10.70264 206 ASN A C 1
ATOM 1664 O O . ASN A 1 206 ? -8.08251 -12.15075 14.95370 1.000 9.91864 206 ASN A O 1
ATOM 1669 N N . LYS A 1 207 ? -9.47229 -10.88484 13.71495 1.000 9.03021 207 LYS A N 1
ATOM 1670 C CA . LYS A 1 207 ? -10.26532 -12.03778 13.31290 1.000 9.92248 207 LYS A CA 1
ATOM 1671 C C . LYS A 1 207 ? -9.41955 -13.03085 12.51280 1.000 10.39854 207 LYS A C 1
ATOM 1672 O O . LYS A 1 207 ? -9.53027 -14.24832 12.71033 1.000 10.88383 207 LYS A O 1
ATOM 1678 N N . MET A 1 208 ? -8.55093 -12.53291 11.62859 1.000 8.66900 208 MET A N 1
ATOM 1679 C CA . MET A 1 208 ? -7.66391 -13.42671 10.88533 1.000 8.48545 208 MET A CA 1
ATOM 1680 C C . MET A 1 208 ? -6.74802 -14.19644 11.81285 1.000 11.11934 208 MET A C 1
ATOM 1681 O O . MET A 1 208 ? -6.43749 -15.36888 11.54943 1.000 11.98816 208 MET A O 1
ATOM 1686 N N . THR A 1 209 ? -6.27445 -13.54950 12.87816 1.000 10.55267 209 THR A N 1
ATOM 1687 C CA . THR A 1 209 ? -5.43471 -14.25341 13.84302 1.000 10.85155 209 THR A CA 1
ATOM 1688 C C . THR A 1 209 ? -6.24459 -15.28775 14.62682 1.000 12.86177 209 THR A C 1
ATOM 1689 O O . THR A 1 209 ? -5.81953 -16.44308 14.78369 1.000 16.10979 209 THR A O 1
ATOM 1693 N N . ALA A 1 210 ? -7.41767 -14.88555 15.11910 1.000 9.23281 210 ALA A N 1
ATOM 1694 C CA . ALA A 1 210 ? -8.25592 -15.75143 15.94410 1.000 11.37944 210 ALA A CA 1
ATOM 1695 C C . ALA A 1 210 ? -8.65371 -17.01225 15.20718 1.000 14.14309 210 ALA A C 1
ATOM 1696 O O . ALA A 1 210 ? -8.74760 -18.08905 15.80894 1.000 12.89680 210 ALA A O 1
ATOM 1698 N N . GLU A 1 211 ? -8.94499 -16.89047 13.91583 1.000 13.54562 211 GLU A N 1
ATOM 1699 C CA . GLU A 1 211 ? -9.46002 -17.99941 13.13589 1.000 11.77219 211 GLU A CA 1
ATOM 1700 C C . GLU A 1 211 ? -8.37215 -18.65753 12.30538 1.000 11.83479 211 GLU A C 1
ATOM 1701 O O . GLU A 1 211 ? -8.68401 -19.39987 11.37089 1.000 16.37253 211 GLU A O 1
ATOM 1707 N N . ASN A 1 212 ? -7.09667 -18.43330 12.67074 1.000 14.01718 212 ASN A N 1
ATOM 1708 C CA . ASN A 1 212 ? -5.95590 -19.20924 12.17579 1.000 13.58294 212 ASN A CA 1
ATOM 1709 C C . ASN A 1 212 ? -5.75889 -19.04165 10.68138 1.000 13.55783 212 ASN A C 1
ATOM 1710 O O . ASN A 1 212 ? -5.31262 -19.96418 9.98846 1.000 15.29362 212 ASN A O 1
ATOM 1715 N N . HIS A 1 213 ? -6.10320 -17.86144 10.17887 1.000 13.87490 213 HIS A N 1
ATOM 1716 C CA . HIS A 1 213 ? -5.90339 -17.55674 8.76952 1.000 14.10982 213 HIS A CA 1
ATOM 1717 C C . HIS A 1 213 ? -4.56125 -16.88984 8.51353 1.000 14.80193 213 HIS A C 1
ATOM 1718 O O . HIS A 1 213 ? -3.90370 -17.18302 7.50710 1.000 19.83752 213 HIS A O 1
ATOM 1725 N N . PHE A 1 214 ? -4.14008 -16.00068 9.41382 1.000 11.65340 214 PHE A N 1
ATOM 1726 C CA . PHE A 1 214 ? -2.91661 -15.23685 9.21416 1.000 14.84777 214 PHE A CA 1
ATOM 1727 C C . PHE A 1 214 ? -2.51377 -14.62386 10.53563 1.000 16.17217 214 PHE A C 1
ATOM 1728 O O . PHE A 1 214 ? -3.35333 -13.99953 11.19775 1.000 17.52303 214 PHE A O 1
ATOM 1736 N N . THR A 1 215 ? -1.23104 -14.75220 10.88424 1.000 13.76888 215 THR A N 1
ATOM 1737 C CA . THR A 1 215 ? -0.69242 -14.13010 12.08311 1.000 21.72069 215 THR A CA 1
ATOM 1738 C C . THR A 1 215 ? 0.68755 -13.57097 11.79135 1.000 24.68062 215 THR A C 1
ATOM 1739 O O . THR A 1 215 ? 1.57177 -14.29371 11.31476 1.000 19.28347 215 THR A O 1
ATOM 1743 N N . ASN A 1 216 ? 0.86451 -12.28852 12.09220 1.000 18.98433 216 ASN A N 1
ATOM 1744 C CA . ASN A 1 216 ? 2.16001 -11.64064 11.92415 1.000 17.18099 216 ASN A CA 1
ATOM 1745 C C . ASN A 1 216 ? 2.25089 -10.58238 13.00954 1.000 14.62306 216 ASN A C 1
ATOM 1746 O O . ASN A 1 216 ? 1.52674 -9.58016 12.96756 1.000 14.99406 216 ASN A O 1
ATOM 1751 N N . GLU A 1 217 ? 3.12634 -10.81772 13.98864 1.000 19.46232 217 GLU A N 1
ATOM 1752 C CA . GLU A 1 217 ? 3.21145 -9.94877 15.15431 1.000 19.76829 217 GLU A CA 1
ATOM 1753 C C . GLU A 1 217 ? 3.74550 -8.56498 14.82781 1.000 15.80950 217 GLU A C 1
ATOM 1754 O O . GLU A 1 217 ? 3.61442 -7.66845 15.67321 1.000 18.26225 217 GLU A O 1
ATOM 1760 N N . ASN A 1 218 ? 4.33762 -8.37509 13.63764 1.000 16.73181 218 ASN A N 1
ATOM 1761 C CA . ASN A 1 218 ? 4.85611 -7.06363 13.25293 1.000 14.94061 218 ASN A CA 1
ATOM 1762 C C . ASN A 1 218 ? 3.77681 -6.13563 12.70789 1.000 16.43729 218 ASN A C 1
ATOM 1763 O O . ASN A 1 218 ? 4.04930 -4.95133 12.52381 1.000 13.79224 218 ASN A O 1
ATOM 1768 N N . ILE A 1 219 ? 2.56644 -6.63325 12.44354 1.000 14.34115 219 ILE A N 1
ATOM 1769 C CA . ILE A 1 219 ? 1.47299 -5.78845 11.98794 1.000 11.76154 219 ILE A CA 1
ATOM 1770 C C . ILE A 1 219 ? 0.82694 -5.15985 13.21542 1.000 16.34110 219 ILE A C 1
ATOM 1771 O O . ILE A 1 219 ? -0.15196 -5.68278 13.76816 1.000 19.88319 219 ILE A O 1
ATOM 1776 N N . THR A 1 220 ? 1.35869 -4.03058 13.64404 1.000 11.68638 220 THR A N 1
ATOM 1777 C CA . THR A 1 220 ? 0.85176 -3.40969 14.85402 1.000 10.62375 220 THR A CA 1
ATOM 1778 C C . THR A 1 220 ? -0.37898 -2.55059 14.56726 1.000 8.83248 220 THR A C 1
ATOM 1779 O O . THR A 1 220 ? -0.67065 -2.15462 13.42715 1.000 7.49778 220 THR A O 1
ATOM 1783 N N . SER A 1 221 ? -1.09166 -2.22448 15.64602 1.000 11.50597 221 SER A N 1
ATOM 1784 C CA . SER A 1 221 ? -2.21892 -1.30490 15.51478 1.000 10.76470 221 SER A CA 1
ATOM 1785 C C . SER A 1 221 ? -1.77500 0.05492 14.99239 1.000 7.16293 221 SER A C 1
ATOM 1786 O O . SER A 1 221 ? -2.43318 0.64185 14.12084 1.000 8.74976 221 SER A O 1
ATOM 1789 N N . PHE A 1 222 ? -0.65648 0.57289 15.51117 1.000 8.11989 222 PHE A N 1
ATOM 1790 C CA . PHE A 1 222 ? -0.11369 1.84035 15.02857 1.000 8.78341 222 PHE A CA 1
ATOM 1791 C C . PHE A 1 222 ? 0.19253 1.77637 13.53199 1.000 8.45846 222 PHE A C 1
ATOM 1792 O O . PHE A 1 222 ? -0.12384 2.71126 12.77443 1.000 7.51654 222 PHE A O 1
ATOM 1800 N N . LEU A 1 223 ? 0.77863 0.66496 13.07881 1.000 7.97034 223 LEU A N 1
ATOM 1801 C CA . LEU A 1 223 ? 1.03147 0.51038 11.64281 1.000 6.60298 223 LEU A CA 1
ATOM 1802 C C . LEU A 1 223 ? -0.26409 0.53233 10.85037 1.000 5.99673 223 LEU A C 1
ATOM 1803 O O . LEU A 1 223 ? -0.35951 1.22140 9.83350 1.000 5.91169 223 LEU A O 1
ATOM 1808 N N . ILE A 1 224 ? -1.28359 -0.20136 11.30467 1.000 6.20120 224 ILE A N 1
ATOM 1809 C CA . ILE A 1 224 ? -2.53482 -0.21325 10.54458 1.000 6.34058 224 ILE A CA 1
ATOM 1810 C C . ILE A 1 224 ? -3.11908 1.18986 10.44655 1.000 6.32288 224 ILE A C 1
ATOM 1811 O O . ILE A 1 224 ? -3.57420 1.60905 9.38024 1.000 6.49193 224 ILE A O 1
ATOM 1816 N N . GLU A 1 225 ? -3.12925 1.93044 11.56236 1.000 6.69759 225 GLU A N 1
ATOM 1817 C CA . GLU A 1 225 ? -3.63498 3.29939 11.53937 1.000 5.52703 225 GLU A CA 1
ATOM 1818 C C . GLU A 1 225 ? -2.87447 4.15886 10.52669 1.000 5.30108 225 GLU A C 1
ATOM 1819 O O . GLU A 1 225 ? -3.47586 4.91681 9.75803 1.000 6.31179 225 GLU A O 1
ATOM 1825 N N . CYS A 1 226 ? -1.53309 4.05065 10.51952 1.000 7.06719 226 CYS A N 1
ATOM 1826 C CA . CYS A 1 226 ? -0.71509 4.78341 9.55193 1.000 4.49638 226 CYS A CA 1
ATOM 1827 C C . CYS A 1 226 ? -0.97481 4.34952 8.10583 1.000 6.10872 226 CYS A C 1
ATOM 1828 O O . CYS A 1 226 ? -0.98397 5.19161 7.18952 1.000 7.09255 226 CYS A O 1
ATOM 1831 N N . LEU A 1 227 ? -1.15430 3.04405 7.86352 1.000 7.08281 227 LEU A N 1
ATOM 1832 C CA . LEU A 1 227 ? -1.45025 2.58896 6.50592 1.000 6.04087 227 LEU A CA 1
ATOM 1833 C C . LEU A 1 227 ? -2.73411 3.21457 5.99884 1.000 6.64876 227 LEU A C 1
ATOM 1834 O O . LEU A 1 227 ? -2.78522 3.73656 4.87069 1.000 6.84139 227 LEU A O 1
ATOM 1839 N N . ILE A 1 228 ? -3.77950 3.18786 6.83681 1.000 6.07182 228 ILE A N 1
ATOM 1840 C CA . ILE A 1 228 ? -5.08677 3.67190 6.39630 1.000 5.67811 228 ILE A CA 1
ATOM 1841 C C . ILE A 1 228 ? -5.05108 5.19038 6.25017 1.000 6.35935 228 ILE A C 1
ATOM 1842 O O . ILE A 1 228 ? -5.66228 5.75128 5.33195 1.000 7.08412 228 ILE A O 1
ATOM 1847 N N . TRP A 1 229 ? -4.26265 5.87997 7.08307 1.000 6.43699 229 TRP A N 1
ATOM 1848 C CA . TRP A 1 229 ? -4.11971 7.32766 6.92495 1.000 6.97215 229 TRP A CA 1
ATOM 1849 C C . TRP A 1 229 ? -3.51266 7.67834 5.56479 1.000 8.51941 229 TRP A C 1
ATOM 1850 O O . TRP A 1 229 ? -3.80006 8.75234 5.01378 1.000 8.96019 229 TRP A O 1
ATOM 1861 N N . ASN A 1 230 ? -2.70899 6.77195 4.98636 1.000 7.57216 230 ASN A N 1
ATOM 1862 C CA . ASN A 1 230 ? -2.10664 6.99359 3.66880 1.000 7.22832 230 ASN A CA 1
ATOM 1863 C C . ASN A 1 230 ? -3.02470 6.62935 2.50308 1.000 8.58426 230 ASN A C 1
ATOM 1864 O O . ASN A 1 230 ? -2.64000 6.84792 1.34283 1.000 10.21779 230 ASN A O 1
ATOM 1869 N N . VAL A 1 231 ? -4.21467 6.10080 2.75724 1.000 7.16853 231 VAL A N 1
ATOM 1870 C CA . VAL A 1 231 ? -5.17176 5.82442 1.67925 1.000 6.60256 231 VAL A CA 1
ATOM 1871 C C . VAL A 1 231 ? -5.76858 7.15833 1.23931 1.000 9.17845 231 VAL A C 1
ATOM 1872 O O . VAL A 1 231 ? -6.37498 7.84817 2.06511 1.000 8.39669 231 VAL A O 1
ATOM 1876 N N . PRO A 1 232 ? -5.62181 7.56448 -0.01978 1.000 9.04407 232 PRO A N 1
ATOM 1877 C CA . PRO A 1 232 ? -6.20044 8.84666 -0.45543 1.000 10.43576 232 PRO A CA 1
ATOM 1878 C C . PRO A 1 232 ? -7.68845 8.93468 -0.15349 1.000 10.45277 232 PRO A C 1
ATOM 1879 O O . PRO A 1 232 ? -8.42450 7.94802 -0.24804 1.000 10.23057 232 PRO A O 1
ATOM 1883 N N . ASN A 1 233 ? -8.13048 10.14860 0.19629 1.000 9.51956 233 ASN A N 1
ATOM 1884 C CA . ASN A 1 233 ? -9.50746 10.35065 0.63743 1.000 9.64269 233 ASN A CA 1
ATOM 1885 C C . ASN A 1 233 ? -10.52637 9.89124 -0.39455 1.000 11.23326 233 ASN A C 1
ATOM 1886 O O . ASN A 1 233 ? -11.62052 9.48085 -0.01190 1.000 11.16968 233 ASN A O 1
ATOM 1891 N N . ASN A 1 234 ? -10.20943 9.91699 -1.69560 1.000 13.45804 234 ASN A N 1
ATOM 1892 C CA . ASN A 1 234 ? -11.22376 9.49370 -2.65794 1.000 12.02284 234 ASN A CA 1
ATOM 1893 C C . ASN A 1 234 ? -11.61138 8.02687 -2.47567 1.000 14.44968 234 ASN A C 1
ATOM 1894 O O . ASN A 1 234 ? -12.76711 7.66718 -2.70977 1.000 12.01931 234 ASN A O 1
ATOM 1899 N N . TYR A 1 235 ? -10.68166 7.16972 -2.03796 1.000 11.48055 235 TYR A N 1
ATOM 1900 C CA . TYR A 1 235 ? -11.04803 5.76754 -1.84105 1.000 10.93335 235 TYR A CA 1
ATOM 1901 C C . TYR A 1 235 ? -11.96101 5.57285 -0.65693 1.000 13.32600 235 TYR A C 1
ATOM 1902 O O . TYR A 1 235 ? -12.55031 4.49744 -0.52067 1.000 15.43127 235 TYR A O 1
ATOM 1911 N N . ILE A 1 236 ? -12.10477 6.58635 0.18959 1.000 7.53145 236 ILE A N 1
ATOM 1912 C CA . ILE A 1 236 ? -13.02064 6.51577 1.30141 1.000 9.23583 236 ILE A CA 1
ATOM 1913 C C . ILE A 1 236 ? -14.31736 7.24991 0.98541 1.000 9.81328 236 ILE A C 1
ATOM 1914 O O . ILE A 1 236 ? -15.40258 6.76350 1.29655 1.000 12.39896 236 ILE A O 1
ATOM 1919 N N . ASN A 1 237 ? -14.21908 8.37222 0.27534 1.000 8.14416 237 ASN A N 1
ATOM 1920 C CA . ASN A 1 237 ? -15.36489 9.23602 0.00904 1.000 5.94655 237 ASN A CA 1
ATOM 1921 C C . ASN A 1 237 ? -16.16894 8.81343 -1.21879 1.000 9.26219 237 ASN A C 1
ATOM 1922 O O . ASN A 1 237 ? -17.33588 9.21160 -1.33675 1.000 11.97039 237 ASN A O 1
ATOM 1927 N N . ASP A 1 238 ? -15.58700 8.03477 -2.12975 1.000 10.56304 238 ASP A N 1
ATOM 1928 C CA . ASP A 1 238 ? -16.25346 7.74917 -3.40027 1.000 8.56439 238 ASP A CA 1
ATOM 1929 C C . ASP A 1 238 ? -17.14368 6.51249 -3.37446 1.000 10.03422 238 ASP A C 1
ATOM 1930 O O . ASP A 1 238 ? -17.83650 6.25025 -4.37016 1.000 13.71622 238 ASP A O 1
ATOM 1935 N N . TYR A 1 239 ? -17.17883 5.75178 -2.28232 1.000 10.89704 239 TYR A N 1
ATOM 1936 C CA . TYR A 1 239 ? -17.88515 4.47778 -2.28643 1.000 12.62720 239 TYR A CA 1
ATOM 1937 C C . TYR A 1 239 ? -19.04384 4.48218 -1.29797 1.000 11.36470 239 TYR A C 1
ATOM 1938 O O . TYR A 1 239 ? -19.08903 5.27051 -0.34111 1.000 13.77660 239 TYR A O 1
ATOM 1947 N N . ASP A 1 240 ? -20.01103 3.62296 -1.58043 1.000 9.90484 240 ASP A N 1
ATOM 1948 C CA . ASP A 1 240 ? -21.25106 3.57279 -0.82320 1.000 11.36086 240 ASP A CA 1
ATOM 1949 C C . ASP A 1 240 ? -21.36316 2.34628 0.05541 1.000 9.28463 240 ASP A C 1
ATOM 1950 O O . ASP A 1 240 ? -22.41802 2.12744 0.64795 1.000 11.21993 240 ASP A O 1
ATOM 1955 N N . THR A 1 241 ? -20.30088 1.54198 0.17026 1.000 9.42643 241 THR A N 1
ATOM 1956 C CA . THR A 1 241 ? -20.32612 0.39281 1.06110 1.000 7.72597 241 THR A CA 1
ATOM 1957 C C . THR A 1 241 ? -18.95943 0.24591 1.70328 1.000 6.12389 241 THR A C 1
ATOM 1958 O O . THR A 1 241 ? -17.94724 0.64992 1.11922 1.000 7.74863 241 THR A O 1
ATOM 1962 N N . TRP A 1 242 ? -18.94832 -0.37561 2.89045 1.000 7.32741 242 TRP A N 1
ATOM 1963 C CA . TRP A 1 242 ? -17.68108 -0.76377 3.52478 1.000 6.56718 242 TRP A CA 1
ATOM 1964 C C . TRP A 1 242 ? -17.01415 -1.88889 2.76277 1.000 8.65585 242 TRP A C 1
ATOM 1965 O O . TRP A 1 242 ? -15.77646 -1.93019 2.67655 1.000 7.85570 242 TRP A O 1
ATOM 1976 N N . ASP A 1 243 ? -17.80526 -2.79556 2.18432 1.000 8.11298 243 ASP A N 1
ATOM 1977 C CA . ASP A 1 243 ? -17.21815 -3.82936 1.34459 1.000 9.12444 243 ASP A CA 1
ATOM 1978 C C . ASP A 1 243 ? -16.33318 -3.23276 0.25082 1.000 8.02149 243 ASP A C 1
ATOM 1979 O O . ASP A 1 243 ? -15.16982 -3.62974 0.07632 1.000 8.43478 243 ASP A O 1
ATOM 1984 N N . GLU A 1 244 ? -16.86507 -2.25862 -0.49319 1.000 7.36550 244 GLU A N 1
ATOM 1985 C CA . GLU A 1 244 ? -16.09770 -1.69295 -1.59358 1.000 9.91944 244 GLU A CA 1
ATOM 1986 C C . GLU A 1 244 ? -14.96146 -0.82279 -1.07761 1.000 8.72469 244 GLU A C 1
ATOM 1987 O O . GLU A 1 244 ? -13.88047 -0.78909 -1.67187 1.000 7.69644 244 GLU A O 1
ATOM 1993 N N . THR A 1 245 ? -15.18554 -0.12409 0.03434 1.000 5.55097 245 THR A N 1
ATOM 1994 C CA . THR A 1 245 ? -14.11911 0.71141 0.58101 1.000 6.63618 245 THR A CA 1
ATOM 1995 C C . THR A 1 245 ? -12.91495 -0.14045 0.96234 1.000 7.30610 245 THR A C 1
ATOM 1996 O O . THR A 1 245 ? -11.76761 0.20913 0.64979 1.000 6.81657 245 THR A O 1
ATOM 2000 N N . ILE A 1 246 ? -13.15999 -1.27149 1.62012 1.000 5.25071 246 ILE A N 1
ATOM 2001 C CA . ILE A 1 246 ? -12.05553 -2.13931 2.00184 1.000 5.06134 246 ILE A CA 1
ATOM 2002 C C . ILE A 1 246 ? -11.39813 -2.72949 0.76166 1.000 5.32300 246 ILE A C 1
ATOM 2003 O O . ILE A 1 246 ? -10.16100 -2.80812 0.68558 1.000 7.47402 246 ILE A O 1
ATOM 2008 N N . LYS A 1 247 ? -12.21323 -3.15690 -0.21596 1.000 5.22958 247 LYS A N 1
ATOM 2009 C CA . LYS A 1 247 ? -11.65539 -3.70648 -1.45187 1.000 5.66515 247 LYS A CA 1
ATOM 2010 C C . LYS A 1 247 ? -10.67557 -2.72290 -2.08929 1.000 7.43010 247 LYS A C 1
ATOM 2011 O O . LYS A 1 247 ? -9.52922 -3.07731 -2.41179 1.000 7.44384 247 LYS A O 1
ATOM 2017 N N . GLN A 1 248 ? -11.10209 -1.46124 -2.24216 1.000 7.81354 248 GLN A N 1
ATOM 2018 C CA . GLN A 1 248 ? -10.24929 -0.47077 -2.89035 1.000 7.74468 248 GLN A CA 1
ATOM 2019 C C . GLN A 1 248 ? -9.03307 -0.12340 -2.04313 1.000 7.35645 248 GLN A C 1
ATOM 2020 O O . GLN A 1 248 ? -7.95301 0.12617 -2.59102 1.000 8.37144 248 GLN A O 1
ATOM 2026 N N . THR A 1 249 ? -9.17616 -0.16490 -0.71594 1.000 8.06649 249 THR A N 1
ATOM 2027 C CA . THR A 1 249 ? -8.03644 0.03834 0.17159 1.000 7.21060 249 THR A CA 1
ATOM 2028 C C . THR A 1 249 ? -6.97246 -1.02734 -0.05193 1.000 6.98291 249 THR A C 1
ATOM 2029 O O . THR A 1 249 ? -5.77733 -0.72566 -0.16302 1.000 7.64284 249 THR A O 1
ATOM 2033 N N . LEU A 1 250 ? -7.38513 -2.29002 -0.11173 1.000 6.53849 250 LEU A N 1
ATOM 2034 C CA . LEU A 1 250 ? -6.40172 -3.35196 -0.29381 1.000 5.79252 250 LEU A CA 1
ATOM 2035 C C . LEU A 1 250 ? -5.74262 -3.25675 -1.66707 1.000 6.82040 250 LEU A C 1
ATOM 2036 O O . LEU A 1 250 ? -4.52409 -3.44162 -1.79073 1.000 8.64806 250 LEU A O 1
ATOM 2041 N N . ILE A 1 251 ? -6.52530 -2.93863 -2.70363 1.000 7.12665 251 ILE A N 1
ATOM 2042 C CA . ILE A 1 251 ? -5.94871 -2.77202 -4.04105 1.000 7.58145 251 ILE A CA 1
ATOM 2043 C C . ILE A 1 251 ? -4.91011 -1.66277 -4.02476 1.000 7.05575 251 ILE A C 1
ATOM 2044 O O . ILE A 1 251 ? -3.81194 -1.81323 -4.56499 1.000 9.16858 251 ILE A O 1
ATOM 2049 N N . PHE A 1 252 ? -5.24603 -0.53712 -3.38312 1.000 6.66847 252 PHE A N 1
ATOM 2050 C CA . PHE A 1 252 ? -4.34610 0.61376 -3.36750 1.000 8.49713 252 PHE A CA 1
ATOM 2051 C C . PHE A 1 252 ? -3.05392 0.30211 -2.61081 1.000 8.99958 252 PHE A C 1
ATOM 2052 O O . PHE A 1 252 ? -1.95670 0.64338 -3.07202 1.000 9.52580 252 PHE A O 1
ATOM 2060 N N . ILE A 1 253 ? -3.15386 -0.32452 -1.43527 1.000 6.91027 253 ILE A N 1
ATOM 2061 C CA . ILE A 1 253 ? -1.94083 -0.60699 -0.66538 1.000 5.69186 253 ILE A CA 1
ATOM 2062 C C . ILE A 1 253 ? -1.04782 -1.59730 -1.40787 1.000 9.20848 253 ILE A C 1
ATOM 2063 O O . ILE A 1 253 ? 0.16888 -1.40856 -1.48580 1.000 8.71773 253 ILE A O 1
ATOM 2068 N N . LYS A 1 254 ? -1.63905 -2.65651 -1.96922 1.000 8.36976 254 LYS A N 1
ATOM 2069 C CA . LYS A 1 254 ? -0.86134 -3.58841 -2.78170 1.000 9.82340 254 LYS A CA 1
ATOM 2070 C C . LYS A 1 254 ? -0.16021 -2.86769 -3.93175 1.000 11.35064 254 LYS A C 1
ATOM 2071 O O . LYS A 1 254 ? 1.03990 -3.07382 -4.17418 1.000 10.19866 254 LYS A O 1
ATOM 2077 N N . SER A 1 255 ? -0.89669 -2.02031 -4.66251 1.000 8.76268 255 SER A N 1
ATOM 2078 C CA . SER A 1 255 ? -0.30521 -1.31850 -5.79509 1.000 7.09094 255 SER A CA 1
ATOM 2079 C C . SER A 1 255 ? 0.83889 -0.43202 -5.34986 1.000 10.56543 255 SER A C 1
ATOM 2080 O O . SER A 1 255 ? 1.83391 -0.27855 -6.07325 1.000 9.65140 255 SER A O 1
ATOM 2084 N N . SER A 1 256 ? 0.68145 0.20032 -4.18694 1.000 8.06250 256 SER A N 1
ATOM 2085 C CA . SER A 1 256 ? 1.67057 1.16328 -3.70414 1.000 6.89427 256 SER A CA 1
ATOM 2086 C C . SER A 1 256 ? 2.93308 0.48168 -3.18532 1.000 8.47951 256 SER A C 1
ATOM 2087 O O . SER A 1 256 ? 4.02782 1.07660 -3.23704 1.000 9.30357 256 SER A O 1
ATOM 2090 N N . ILE A 1 257 ? 2.80497 -0.72954 -2.63499 1.000 8.21199 257 ILE A N 1
ATOM 2091 C CA . ILE A 1 257 ? 4.00689 -1.49715 -2.32006 1.000 8.36292 257 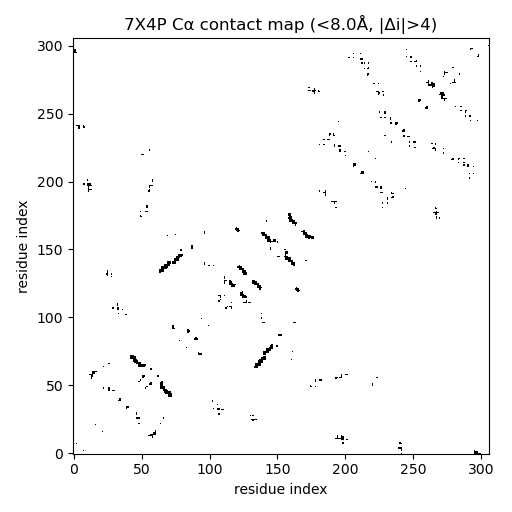ILE A CA 1
ATOM 2092 C C . ILE A 1 257 ? 4.68661 -1.93411 -3.61096 1.000 9.78211 257 ILE A C 1
ATOM 2093 O O . ILE A 1 257 ? 5.90133 -1.77903 -3.76395 1.000 10.89078 257 ILE A O 1
ATOM 2098 N N . ASN A 1 258 ? 3.90415 -2.41804 -4.58963 1.000 10.88484 258 ASN A N 1
ATOM 2099 C CA . ASN A 1 258 ? 4.49930 -2.93153 -5.82200 1.000 11.54052 258 ASN A CA 1
ATOM 2100 C C . ASN A 1 258 ? 5.19925 -1.84417 -6.63706 1.000 12.55625 258 ASN A C 1
ATOM 2101 O O . ASN A 1 258 ? 6.19613 -2.14403 -7.30941 1.000 13.83837 258 ASN A O 1
ATOM 2106 N N . ASP A 1 259 ? 4.70482 -0.59992 -6.62356 1.000 11.23182 259 ASP A N 1
ATOM 2107 C CA . ASP A 1 259 ? 5.29991 0.46234 -7.43524 1.000 11.15797 259 ASP A CA 1
ATOM 2108 C C . ASP A 1 259 ? 6.29416 1.33425 -6.66742 1.000 10.05120 259 ASP A C 1
ATOM 2109 O O . ASP A 1 259 ? 6.76785 2.34359 -7.21139 1.000 11.69741 259 ASP A O 1
ATOM 2114 N N . ASN A 1 260 ? 6.63322 0.95030 -5.43698 1.000 10.43805 260 ASN A N 1
ATOM 2115 C CA . ASN A 1 260 ? 7.62825 1.57516 -4.56822 1.000 11.71658 260 ASN A CA 1
ATOM 2116 C C . ASN A 1 260 ? 7.21082 2.93386 -4.05502 1.000 9.37038 260 ASN A C 1
ATOM 2117 O O . ASN A 1 260 ? 8.00039 3.56653 -3.32918 1.000 9.26511 260 ASN A O 1
ATOM 2122 N N . SER A 1 261 ? 5.99402 3.40917 -4.36786 1.000 8.69852 261 SER A N 1
ATOM 2123 C CA . SER A 1 261 ? 5.56712 4.68645 -3.82396 1.000 8.39016 261 SER A CA 1
ATOM 2124 C C . SER A 1 261 ? 5.41411 4.63247 -2.30953 1.000 8.83340 261 SER A C 1
ATOM 2125 O O . SER A 1 261 ? 5.52485 5.67426 -1.66076 1.000 9.55307 261 SER A O 1
ATOM 2128 N N . TYR A 1 262 ? 5.25521 3.42934 -1.73536 1.000 7.98546 262 TYR A N 1
ATOM 2129 C CA . TYR A 1 262 ? 5.18080 3.29690 -0.28493 1.000 8.14705 262 TYR A CA 1
ATOM 2130 C C . TYR A 1 262 ? 6.40949 3.86342 0.40757 1.000 8.00322 262 TYR A C 1
ATOM 2131 O O . TYR A 1 262 ? 6.33268 4.20770 1.58998 1.000 8.17992 262 TYR A O 1
ATOM 2140 N N . LYS A 1 263 ? 7.53709 3.96957 -0.30044 1.000 8.16476 263 LYS A N 1
ATOM 2141 C CA . LYS A 1 263 ? 8.74531 4.47191 0.34794 1.000 9.45994 263 LYS A CA 1
ATOM 2142 C C . LYS A 1 263 ? 8.63316 5.93569 0.70960 1.000 7.62474 263 LYS A C 1
ATOM 2143 O O . LYS A 1 263 ? 9.43281 6.41220 1.51149 1.000 8.75546 263 LYS A O 1
ATOM 2149 N N . ASN A 1 264 ? 7.65384 6.66134 0.16728 1.000 6.48509 264 ASN A N 1
ATOM 2150 C CA . ASN A 1 264 ? 7.46716 8.05657 0.51884 1.000 8.23381 264 ASN A CA 1
ATOM 2151 C C . ASN A 1 264 ? 6.39227 8.25825 1.56957 1.000 8.07609 264 ASN A C 1
ATOM 2152 O O . ASN A 1 264 ? 6.17411 9.40457 2.00281 1.000 8.20472 264 ASN A O 1
ATOM 2157 N N . TRP A 1 265 ? 5.72346 7.17712 1.98611 1.000 6.89962 265 TRP A N 1
ATOM 2158 C CA . TRP A 1 265 ? 4.66816 7.30012 2.98959 1.000 8.17910 265 TRP A CA 1
ATOM 2159 C C . TRP A 1 265 ? 5.25393 7.66354 4.34566 1.000 8.13247 265 TRP A C 1
ATOM 2160 O O . TRP A 1 265 ? 6.24515 7.07709 4.78216 1.000 7.77794 265 TRP A O 1
ATOM 2171 N N . THR A 1 266 ? 4.62322 8.60985 5.02972 1.000 9.31339 266 THR A N 1
ATOM 2172 C CA . THR A 1 266 ? 4.97791 8.89955 6.40822 1.000 10.05326 266 THR A CA 1
ATOM 2173 C C . THR A 1 266 ? 3.99891 8.23230 7.35100 1.000 7.70556 266 THR A C 1
ATOM 2174 O O . THR A 1 266 ? 2.89276 7.82455 6.96550 1.000 8.27359 266 THR A O 1
ATOM 2178 N N . GLU A 1 267 ? 4.41242 8.13947 8.61235 1.000 6.85234 267 GLU A N 1
ATOM 2179 C CA . GLU A 1 267 ? 3.44129 7.93296 9.66585 1.000 6.20738 267 GLU A CA 1
ATOM 2180 C C . GLU A 1 267 ? 2.46522 9.12053 9.71195 1.000 7.89775 267 GLU A C 1
ATOM 2181 O O . GLU A 1 267 ? 2.64335 10.12983 9.04348 1.000 8.71735 267 GLU A O 1
ATOM 2187 N N . VAL A 1 268 ? 1.42214 8.98237 10.52914 1.000 7.32186 268 VAL A N 1
ATOM 2188 C CA . VAL A 1 268 ? 0.36343 10.00125 10.56738 1.000 6.94366 268 VAL A CA 1
ATOM 2189 C C . VAL A 1 268 ? 0.92279 11.38448 10.91727 1.000 7.47970 268 VAL A C 1
ATOM 2190 O O . VAL A 1 268 ? 0.43256 12.40387 10.41052 1.000 10.15406 268 VAL A O 1
ATOM 2194 N N . SER A 1 269 ? 1.95365 11.44846 11.76395 1.000 7.38320 269 SER A N 1
ATOM 2195 C CA . SER A 1 269 ? 2.49121 12.75768 12.15629 1.000 7.05242 269 SER A CA 1
ATOM 2196 C C . SER A 1 269 ? 3.19175 13.47810 11.02856 1.000 8.17762 269 SER A C 1
ATOM 2197 O O . SER A 1 269 ? 3.48235 14.67052 11.16890 1.000 9.81357 269 SER A O 1
ATOM 2200 N N . GLY A 1 270 ? 3.53343 12.77803 9.94224 1.000 7.36847 270 GLY A N 1
ATOM 2201 C CA . GLY A 1 270 ? 4.32501 13.37299 8.88972 1.000 7.49128 270 GLY A CA 1
ATOM 2202 C C . GLY A 1 270 ? 5.79971 13.54955 9.21425 1.000 7.34845 270 GLY A C 1
ATOM 2203 O O . GLY A 1 270 ? 6.54391 14.05752 8.36993 1.000 8.06684 270 GLY A O 1
ATOM 2204 N N . MET A 1 271 ? 6.27244 13.07606 10.37754 1.000 6.07589 271 MET A N 1
ATOM 2205 C CA . MET A 1 271 ? 7.60662 13.43594 10.84765 1.000 6.37636 271 MET A CA 1
ATOM 2206 C C . MET A 1 271 ? 8.61433 12.31110 10.69849 1.000 6.38553 271 MET A C 1
ATOM 2207 O O . MET A 1 271 ? 9.81611 12.53710 10.89682 1.000 7.44993 271 MET A O 1
ATOM 2212 N N . PHE A 1 272 ? 8.15516 11.11574 10.33771 1.000 6.88752 272 PHE A N 1
ATOM 2213 C CA . PHE A 1 272 ? 9.01990 9.97733 10.08825 1.000 6.05622 272 PHE A CA 1
ATOM 2214 C C . PHE A 1 272 ? 8.39537 9.17312 8.95795 1.000 6.29812 272 PHE A C 1
ATOM 2215 O O . PHE A 1 272 ? 7.17554 9.19174 8.76377 1.000 8.07220 272 PHE A O 1
ATOM 2223 N N . TYR A 1 273 ? 9.22771 8.44540 8.23495 1.000 7.00420 273 TYR A N 1
ATOM 2224 C CA . TYR A 1 273 ? 8.71011 7.54601 7.20571 1.000 5.34491 273 TYR A CA 1
ATOM 2225 C C . TYR A 1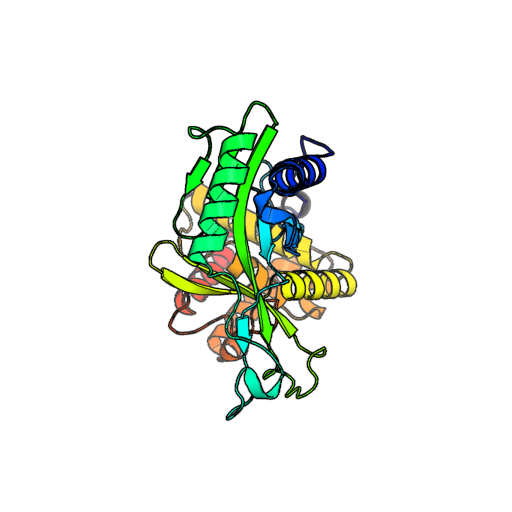 273 ? 8.13354 6.28288 7.82804 1.000 5.73800 273 TYR A C 1
ATOM 2226 O O . TYR A 1 273 ? 8.64106 5.75658 8.82304 1.000 7.32555 273 TYR A O 1
ATOM 2235 N N . LEU A 1 274 ? 7.05926 5.79428 7.21087 1.000 5.54002 274 LEU A N 1
ATOM 2236 C CA . LEU A 1 274 ? 6.35748 4.62673 7.73785 1.000 7.00509 274 LEU A CA 1
ATOM 2237 C C . LEU A 1 274 ? 7.17842 3.35518 7.57844 1.000 7.12346 274 LEU A C 1
ATOM 2238 O O . LEU A 1 274 ? 7.17482 2.49698 8.47262 1.000 7.68437 274 LEU A O 1
ATOM 2243 N N . PHE A 1 275 ? 7.87807 3.20606 6.45701 1.000 6.17267 275 PHE A N 1
ATOM 2244 C CA . PHE A 1 275 ? 8.70184 2.02868 6.19346 1.000 7.20439 275 PHE A CA 1
ATOM 2245 C C . PHE A 1 275 ? 10.15965 2.44036 6.20554 1.000 7.33283 275 PHE A C 1
ATOM 2246 O O . PHE A 1 275 ? 10.54097 3.40074 5.52639 1.000 8.81029 275 PHE A O 1
ATOM 2254 N N . HIS A 1 276 ? 10.96170 1.75215 7.00609 1.000 7.20157 276 HIS A N 1
ATOM 2255 C CA . HIS A 1 276 ? 12.39922 1.95103 6.94511 1.000 7.24578 276 HIS A CA 1
ATOM 2256 C C . HIS A 1 276 ? 13.05451 0.81144 7.69675 1.000 9.11453 276 HIS A C 1
ATOM 2257 O O . HIS A 1 276 ? 12.38741 -0.01676 8.32173 1.000 10.24467 276 HIS A O 1
ATOM 2264 N N . ASN A 1 277 ? 14.38344 0.78816 7.62633 1.000 9.89613 277 ASN A N 1
ATOM 2265 C CA . ASN A 1 277 ? 15.11051 -0.42374 7.99179 1.000 11.22923 277 ASN A CA 1
ATOM 2266 C C . ASN A 1 277 ? 15.13140 -0.68343 9.49439 1.000 12.27254 277 ASN A C 1
ATOM 2267 O O . ASN A 1 277 ? 15.57358 -1.75545 9.89859 1.000 16.08738 277 ASN A O 1
ATOM 2272 N N . ASN A 1 278 ? 14.64061 0.23177 10.32909 1.000 11.57086 278 ASN A N 1
ATOM 2273 C CA . ASN A 1 278 ? 14.58244 -0.06156 11.75931 1.000 15.45893 278 ASN A CA 1
ATOM 2274 C C . ASN A 1 278 ? 13.15825 -0.15090 12.27414 1.000 16.23375 278 ASN A C 1
ATOM 2275 O O . ASN A 1 278 ? 12.95045 -0.23182 13.48515 1.000 19.02317 278 ASN A O 1
ATOM 2280 N N . ARG A 1 279 ? 12.17148 -0.14859 11.39076 1.000 10.58304 279 ARG A N 1
ATOM 2281 C CA . ARG A 1 279 ? 10.80822 -0.42468 11.82195 1.000 8.60211 279 ARG A CA 1
ATOM 2282 C C . ARG A 1 279 ? 10.65495 -1.90080 12.17548 1.000 11.50153 279 ARG A C 1
ATOM 2283 O O . ARG A 1 279 ? 11.37275 -2.76135 11.66579 1.000 12.51385 279 ARG A O 1
ATOM 2291 N N . LYS A 1 280 ? 9.70130 -2.17944 13.06695 1.000 11.68415 280 LYS A N 1
ATOM 2292 C CA . LYS A 1 280 ? 9.39703 -3.56844 13.41561 1.000 16.36348 280 LYS A CA 1
ATOM 2293 C C . LYS A 1 280 ? 8.89932 -4.35678 12.20888 1.000 14.34046 280 LYS A C 1
ATOM 2294 O O . LYS A 1 280 ? 9.21565 -5.54843 12.05267 1.000 16.55999 280 LYS A O 1
ATOM 2300 N N . TRP A 1 281 ? 8.16696 -3.70062 11.32091 1.000 11.14277 281 TRP A N 1
ATOM 2301 C CA . TRP A 1 281 ? 7.58248 -4.29269 10.13569 1.000 9.31308 281 TRP A CA 1
ATOM 2302 C C . TRP A 1 281 ? 8.44501 -4.01747 8.91303 1.000 11.86529 281 TRP A C 1
ATOM 2303 O O . TRP A 1 281 ? 9.19965 -3.04692 8.86521 1.000 11.91427 281 TRP A O 1
ATOM 2314 N N . THR A 1 282 ? 8.28399 -4.85690 7.90818 1.000 10.99515 282 THR A N 1
ATOM 2315 C CA . THR A 1 282 ? 8.84198 -4.65312 6.58638 1.000 15.46706 282 THR A CA 1
ATOM 2316 C C . THR A 1 282 ? 7.72701 -4.46757 5.56464 1.000 11.99599 282 THR A C 1
ATOM 2317 O O . THR A 1 282 ? 6.54895 -4.71184 5.82880 1.000 10.60808 282 THR A O 1
ATOM 2321 N N . SER A 1 283 ? 8.11782 -4.05321 4.36217 1.000 12.58125 283 SER A N 1
ATOM 2322 C CA . SER A 1 283 ? 7.13821 -3.99034 3.28527 1.000 12.37632 283 SER A CA 1
ATOM 2323 C C . SER A 1 283 ? 6.62490 -5.38642 2.96521 1.000 13.78085 283 SER A C 1
ATOM 2324 O O . SER A 1 283 ? 5.44368 -5.54787 2.64293 1.000 13.87607 283 SER A O 1
ATOM 2327 N N . ASP A 1 284 ? 7.47615 -6.41272 3.11018 1.000 14.89901 284 ASP A N 1
ATOM 2328 C CA . ASP A 1 284 ? 7.02016 -7.78902 2.90913 1.000 13.65136 284 ASP A CA 1
ATOM 2329 C C . ASP A 1 284 ? 5.94028 -8.17772 3.91317 1.000 13.83645 284 ASP A C 1
ATOM 2330 O O . ASP A 1 284 ? 4.95770 -8.83458 3.54152 1.000 13.65778 284 ASP A O 1
ATOM 2335 N N . ASP A 1 285 ? 6.09103 -7.76940 5.17921 1.000 10.56636 285 ASP A N 1
ATOM 2336 C CA . ASP A 1 285 ? 5.05796 -8.02674 6.18100 1.000 9.56374 285 ASP A CA 1
ATOM 2337 C C . ASP A 1 285 ? 3.72391 -7.42963 5.74241 1.000 9.43369 285 ASP A C 1
ATOM 2338 O O . ASP A 1 285 ? 2.67743 -8.07508 5.82714 1.000 10.30213 285 ASP A O 1
ATOM 2343 N N . VAL A 1 286 ? 3.73751 -6.18016 5.29531 1.000 8.33116 286 VAL A N 1
ATOM 2344 C CA . VAL A 1 286 ? 2.48802 -5.52871 4.92763 1.000 8.19088 286 VAL A CA 1
ATOM 2345 C C . VAL A 1 286 ? 1.91534 -6.13672 3.65994 1.000 8.20344 286 VAL A C 1
ATOM 2346 O O . VAL A 1 286 ? 0.70163 -6.30924 3.53617 1.000 9.87710 286 VAL A O 1
ATOM 2350 N N . SER A 1 287 ? 2.76795 -6.46715 2.69152 1.000 9.49658 287 SER A N 1
ATOM 2351 C CA . SER A 1 287 ? 2.27948 -7.17958 1.50844 1.000 10.92356 287 SER A CA 1
ATOM 2352 C C . SER A 1 287 ? 1.57410 -8.46832 1.90684 1.000 9.22300 287 SER A C 1
ATOM 2353 O O . SER A 1 287 ? 0.49862 -8.79836 1.39115 1.000 10.04047 287 SER A O 1
ATOM 2357 N N . SER A 1 288 ? 2.17808 -9.21078 2.82819 1.000 10.84859 288 SER A N 1
ATOM 2358 C CA . SER A 1 288 ? 1.58687 -10.46701 3.27701 1.000 10.58808 288 SER A CA 1
ATOM 2359 C C . SER A 1 288 ? 0.26153 -10.22641 3.97543 1.000 11.24186 288 SER A C 1
ATOM 2360 O O . SER A 1 288 ? -0.71842 -10.94779 3.75051 1.000 10.43163 288 SER A O 1
ATOM 2364 N N . PHE A 1 289 ? 0.21073 -9.19431 4.81137 1.000 8.16264 289 PHE A N 1
ATOM 2365 C CA . PHE A 1 289 ? -1.01578 -8.86302 5.52308 1.000 9.84527 289 PHE A CA 1
ATOM 2366 C C . PHE A 1 289 ? -2.12989 -8.50865 4.55252 1.000 8.42493 289 PHE A C 1
ATOM 2367 O O . PHE A 1 289 ? -3.26248 -8.99084 4.68242 1.000 8.31918 289 PHE A O 1
ATOM 2375 N N . VAL A 1 290 ? -1.82276 -7.66366 3.56697 1.000 8.28141 290 VAL A N 1
ATOM 2376 C CA . VAL A 1 290 ? -2.84070 -7.24745 2.61372 1.000 7.83055 290 VAL A CA 1
ATOM 2377 C C . VAL A 1 290 ? -3.29568 -8.42242 1.76777 1.000 7.41900 290 VAL A C 1
ATOM 2378 O O . VAL A 1 290 ? -4.49338 -8.58276 1.52699 1.000 9.56809 290 VAL A O 1
ATOM 2382 N N . ASN A 1 291 ? -2.35495 -9.25800 1.30821 1.000 8.90097 291 ASN A N 1
ATOM 2383 C CA . ASN A 1 291 ? -2.73272 -10.44654 0.54887 1.000 9.24128 291 ASN A CA 1
ATOM 2384 C C . ASN A 1 291 ? -3.61981 -11.36150 1.38594 1.000 11.65460 291 ASN A C 1
ATOM 2385 O O . ASN A 1 291 ? -4.61372 -11.90641 0.89068 1.000 9.83492 291 ASN A O 1
ATOM 2390 N N . SER A 1 292 ? -3.28719 -11.51922 2.66691 1.000 11.57520 292 SER A N 1
ATOM 2391 C CA . SER A 1 292 ? -4.06239 -12.39692 3.53317 1.000 11.25491 292 SER A CA 1
ATOM 2392 C C . SER A 1 292 ? -5.45243 -11.84599 3.78296 1.000 9.95435 292 SER A C 1
ATOM 2393 O O . SER A 1 292 ? -6.41932 -12.60767 3.87333 1.000 9.99703 292 SER A O 1
ATOM 2396 N N . LEU A 1 293 ? -5.56652 -10.53492 3.96695 1.000 9.95386 293 LEU A N 1
ATOM 2397 C CA . LEU A 1 293 ? -6.88561 -9.93518 4.10727 1.000 8.32655 293 LEU A CA 1
ATOM 2398 C C . LEU A 1 293 ? -7.70183 -10.10365 2.83793 1.000 8.45699 293 LEU A C 1
ATOM 2399 O O . LEU A 1 293 ? -8.89560 -10.42212 2.89517 1.000 8.28601 293 LEU A O 1
ATOM 2407 N N . TRP A 1 294 ? -7.07499 -9.88027 1.68242 1.000 7.70596 294 TRP A N 1
ATOM 2408 C CA . TRP A 1 294 ? -7.76911 -10.08037 0.41466 1.000 6.74747 294 TRP A CA 1
ATOM 2409 C C . TRP A 1 294 ? -8.31316 -11.49181 0.30365 1.000 7.27442 294 TRP A C 1
ATOM 2410 O O . TRP A 1 294 ? -9.46996 -11.68569 -0.10134 1.000 8.47981 294 TRP A O 1
ATOM 2421 N N . SER A 1 295 ? -7.50031 -12.48911 0.68044 1.000 8.64465 295 SER A N 1
ATOM 2422 C CA . SER A 1 295 ? -7.98343 -13.87577 0.61519 1.000 7.49996 295 SER A CA 1
ATOM 2423 C C . SER A 1 295 ? -9.02798 -14.16475 1.69095 1.000 8.83747 295 SER A C 1
ATOM 2424 O O . SER A 1 295 ? -10.02674 -14.85793 1.43546 1.000 11.33133 295 SER A O 1
ATOM 2427 N N . PHE A 1 296 ? -8.82945 -13.64673 2.89814 1.000 8.88332 296 PHE A N 1
ATOM 2428 C CA . PHE A 1 296 ? -9.78406 -13.88311 3.96797 1.000 11.25094 296 PHE A CA 1
ATOM 2429 C C . PHE A 1 296 ? -11.14396 -13.33476 3.60909 1.000 9.81978 296 PHE A C 1
ATOM 2430 O O . PHE A 1 296 ? -12.16268 -13.97867 3.85174 1.000 12.49546 296 PHE A O 1
ATOM 2438 N N . MET A 1 297 ? -11.19031 -12.14503 3.03131 1.000 9.08836 297 MET A N 1
ATOM 2439 C CA . MET A 1 297 ? -12.44648 -11.53510 2.67038 1.000 10.30622 297 MET A CA 1
ATOM 2440 C C . MET A 1 297 ? -13.06795 -12.13672 1.41848 1.000 11.17163 297 MET A C 1
ATOM 2441 O O . MET A 1 297 ? -14.23058 -11.86678 1.15139 1.000 10.76396 297 MET A O 1
ATOM 2447 N N . GLU A 1 298 ? -12.32075 -12.94478 0.66679 1.000 10.28473 298 GLU A N 1
ATOM 2448 C CA . GLU A 1 298 ? -12.82266 -13.59744 -0.54447 1.000 8.90047 298 GLU A CA 1
ATOM 2449 C C . GLU A 1 298 ? -13.33047 -12.55803 -1.54294 1.000 7.46220 298 GLU A C 1
ATOM 2450 O O . GLU A 1 298 ? -14.37489 -12.71001 -2.17438 1.000 9.37219 298 GLU A O 1
ATOM 2456 N N . TYR A 1 299 ? -12.52883 -11.49888 -1.71800 1.000 9.22279 299 TYR A N 1
ATOM 2457 C CA . TYR A 1 299 ? -12.83388 -10.55707 -2.78676 1.000 7.83172 299 TYR A CA 1
ATOM 2458 C C . TYR A 1 299 ? -12.73531 -11.21978 -4.14652 1.000 9.34600 299 TYR A C 1
ATOM 2459 O O . TYR A 1 299 ? -13.44765 -10.82348 -5.07655 1.000 14.01541 299 TYR A O 1
ATOM 2468 N N . LEU A 1 300 ? -11.88429 -12.24529 -4.29261 1.000 6.77065 300 LEU A N 1
ATOM 2469 C CA . LEU A 1 300 ? -12.03815 -13.18819 -5.39294 1.000 7.30369 300 LEU A CA 1
ATOM 2470 C C . LEU A 1 300 ? -12.99112 -14.25660 -4.88109 1.000 7.56305 300 LEU A C 1
ATOM 2471 O O . LEU A 1 300 ? -12.63521 -15.04008 -3.98879 1.000 7.50589 300 LEU A O 1
ATOM 2476 N N . GLU A 1 301 ? -14.22457 -14.24645 -5.38513 1.000 8.65625 301 GLU A N 1
ATOM 2477 C CA . GLU A 1 301 ? -15.22355 -15.16624 -4.86055 1.000 8.07066 301 GLU A CA 1
ATOM 2478 C C . GLU A 1 301 ? -14.80772 -16.60851 -5.16501 1.000 8.64843 301 GLU A C 1
ATOM 2479 O O . GLU A 1 301 ? -14.27216 -16.91909 -6.23984 1.000 9.62106 301 GLU A O 1
ATOM 2485 N N . HIS A 1 302 ? -15.02971 -17.49708 -4.19991 1.000 7.63199 302 HIS A N 1
ATOM 2486 C CA . HIS A 1 302 ? -14.67649 -18.88373 -4.44201 1.000 7.33843 302 HIS A CA 1
ATOM 2487 C C . HIS A 1 302 ? -15.59479 -19.49000 -5.49199 1.000 8.83956 302 HIS A C 1
ATOM 2488 O O . HIS A 1 302 ? -16.70562 -19.01414 -5.75919 1.000 9.60112 302 HIS A O 1
ATOM 2495 N N . HIS A 1 303 ? -15.07845 -20.52053 -6.13922 1.000 8.54049 303 HIS A N 1
ATOM 2496 C CA . HIS A 1 303 ? -15.82382 -21.20969 -7.18161 1.000 6.75969 303 HIS A CA 1
ATOM 2497 C C . HIS A 1 303 ? -17.17567 -21.66363 -6.66170 1.000 6.62354 303 HIS A C 1
ATOM 2498 O O . HIS A 1 303 ? -17.26244 -22.27977 -5.59652 1.000 8.28447 303 HIS A O 1
ATOM 2505 N N . HIS A 1 304 ? -18.23728 -21.35400 -7.41870 1.000 7.42668 304 HIS A N 1
ATOM 2506 C CA . HIS A 1 304 ? -19.61848 -21.65722 -7.03100 1.000 8.42049 304 HIS A CA 1
ATOM 2507 C C . HIS A 1 304 ? -19.98689 -21.07912 -5.66583 1.000 9.99355 304 HIS A C 1
ATOM 2508 O O . HIS A 1 304 ? -20.89807 -21.59284 -5.01950 1.000 8.99266 304 HIS A O 1
ATOM 2515 N N . HIS A 1 305 ? -19.28553 -20.04574 -5.18725 1.000 8.43444 305 HIS A N 1
ATOM 2516 C CA . HIS A 1 305 ? -19.56021 -19.51277 -3.84768 1.000 10.01233 305 HIS A CA 1
ATOM 2517 C C . HIS A 1 305 ? -19.42746 -20.60542 -2.77903 1.000 8.26906 305 HIS A C 1
ATOM 2518 O O . HIS A 1 305 ? -20.07390 -20.55870 -1.72398 1.000 11.88109 305 HIS A O 1
ATOM 2525 N N . HIS A 1 306 ? -18.55274 -21.58032 -3.02714 1.000 7.89874 306 HIS A N 1
ATOM 2526 C CA . HIS A 1 306 ? -18.32540 -22.70784 -2.13873 1.000 7.25122 306 HIS A CA 1
ATOM 2527 C C . HIS A 1 306 ? -16.89998 -22.63314 -1.63586 1.000 10.96587 306 HIS A C 1
ATOM 2528 O O . HIS A 1 306 ? -15.96000 -22.73467 -2.42799 1.000 11.44317 306 HIS A O 1
ATOM 2535 N N . HIS A 1 307 ? -16.74086 -22.43343 -0.33021 1.000 13.37778 307 HIS A N 1
ATOM 2536 C CA . HIS A 1 307 ? -15.39322 -22.17960 0.16281 1.000 13.03597 307 HIS A CA 1
ATOM 2537 C C . HIS A 1 307 ? -14.43024 -23.30037 -0.21290 1.000 16.44437 307 HIS A C 1
ATOM 2538 O O . HIS A 1 307 ? -13.32456 -23.01784 -0.73572 1.000 15.01954 307 HIS A O 1
#

Organism: Enterococcus faecalis (strain EnGen0062 / B16457) (NCBI:txid1151187)